Protein AF-A0A9C7ULB6-F1 (afdb_monomer)

Nearest PDB structures (foldseek):
  4jc0-assembly2_B  TM=9.224E-01  e=8.091E-13  Thermotoga maritima
  2qgq-assembly1_A  TM=9.346E-01  e=2.487E-12  Thermotoga maritima MSB8
  2qgq-assembly4_D  TM=9.298E-01  e=5.256E-12  Thermotoga maritima MSB8
  7mjz-assembly1_A  TM=8.892E-01  e=2.847E-10  Bacteroides uniformis
  7mjx-assembly2_B  TM=8.746E-01  e=1.060E-08  Bacteroides uniformis

Sequence (250 aa):
MKILKIFLGLLIVTSVPLAAQQASSLDELLQNVEQGKVQDASDNQKRENEFRQKRSQQEVLLNESTATKVKEEDRSAKLEAVFEENEKELNVLTETLNERLGALKELRRICPELTIRSTFIVGFPGETEDEFNLLLDFLTEAQLDRVGCFAYSPIQGAAANDLDNAVPEEVREERLARFMAVQEEVSAERLRRRIGQTCAVLVDAHSESGVLARSTGESPEIDGVVIIHDGVDIEPGQFVDVRIPGKRQP

Mean predicted aligned error: 13.37 Å

Solvent-accessible surface area (backbone atoms only — not comparable to full-atom values): 14689 Å² total; per-residue (Å²): 142,81,86,83,82,78,79,84,74,85,73,81,75,79,72,71,60,77,72,73,79,74,48,92,43,74,67,52,38,49,50,51,53,51,51,49,54,51,49,52,50,52,56,48,50,51,52,52,51,51,50,52,49,53,51,52,52,50,51,52,52,49,51,52,51,50,53,51,49,53,53,51,51,56,49,49,56,53,51,51,55,52,49,59,51,51,54,51,53,53,50,56,52,50,52,53,50,51,51,53,50,49,51,56,51,51,50,38,71,77,38,75,83,67,70,46,75,54,75,50,69,34,41,42,54,57,65,48,72,67,61,52,48,51,51,54,52,46,49,67,72,61,56,53,52,42,75,49,77,40,51,58,72,89,54,93,89,48,75,67,70,76,44,63,64,65,51,55,68,71,58,15,52,50,48,40,54,55,51,50,53,56,49,50,54,40,31,52,55,52,54,58,71,46,42,70,39,73,46,60,24,41,28,68,41,80,53,98,86,27,37,37,24,32,39,92,74,40,50,81,95,77,46,74,74,44,74,45,78,81,73,97,85,76,57,65,77,39,77,46,80,44,67,40,63,87,58,87,78,132

Radius of gyration: 44.56 Å; Cα contacts (8 Å, |Δi|>4): 211; chains: 1; bounding box: 110×34×115 Å

pLDDT: mean 85.26, std 16.06, range [33.47, 98.31]

Foldseek 3Di:
DDDDDPDPDPPPPPPPDPLVPPDPDPVSSVVSVVVVVVVVVVVVVVVVVVVVVVVVVVVVVVVVVVVVVVVVVVVVVVVVVVVVVVVVVVVVVVVVLVVVLVVLVVVCVVPVPDAAEDEEEFQQAPDDPVNLVVVLVSCLSSLHQYYHYYYDDDDPPDPSVVHHRRGDPVVSVVSNVVSVVSNVVSNVVSVLVLAQPKFKWAFADADPQATWTGGVNDDPPPGDTDGDHDDDDDDHGDIDIDHHHNDDDD

Structure (mmCIF, N/CA/C/O backbone):
data_AF-A0A9C7ULB6-F1
#
_entry.id   AF-A0A9C7ULB6-F1
#
loop_
_atom_site.group_PDB
_atom_site.id
_atom_site.type_symbol
_atom_site.label_atom_id
_atom_site.label_alt_id
_atom_site.label_comp_id
_atom_site.label_asym_id
_atom_site.label_entity_id
_atom_site.label_seq_id
_atom_site.pdbx_PDB_ins_code
_atom_site.Cartn_x
_atom_site.Cartn_y
_atom_site.Cartn_z
_atom_site.occupancy
_atom_site.B_iso_or_equiv
_atom_site.auth_seq_id
_atom_site.auth_comp_id
_atom_site.auth_asym_id
_atom_site.auth_atom_id
_atom_site.pdbx_PDB_model_num
ATOM 1 N N . MET A 1 1 ? -81.281 7.683 23.390 1.00 37.47 1 MET A N 1
ATOM 2 C CA . MET A 1 1 ? -81.455 6.227 23.633 1.00 37.47 1 MET A CA 1
ATOM 3 C C . MET A 1 1 ? -80.072 5.644 23.888 1.00 37.47 1 MET A C 1
ATOM 5 O O . MET A 1 1 ? -79.261 5.763 22.995 1.00 37.47 1 MET A O 1
ATOM 9 N N . LYS A 1 2 ? -79.670 5.081 25.027 1.00 39.81 2 LYS A N 1
ATOM 10 C CA . LYS A 1 2 ? -80.333 4.643 26.259 1.00 39.81 2 LYS A CA 1
ATOM 11 C C . LYS A 1 2 ? -79.388 4.975 27.426 1.00 39.81 2 LYS A C 1
ATOM 13 O O . LYS A 1 2 ? -78.188 4.755 27.331 1.00 39.81 2 LYS A O 1
ATOM 18 N N . ILE A 1 3 ? -79.962 5.518 28.492 1.00 35.50 3 ILE A N 1
ATOM 19 C CA . ILE A 1 3 ? -79.312 5.852 29.760 1.00 35.50 3 ILE A CA 1
ATOM 20 C C . ILE A 1 3 ? -79.086 4.541 30.521 1.00 35.50 3 ILE A C 1
ATOM 22 O O . ILE A 1 3 ? -80.052 3.846 30.842 1.00 35.50 3 ILE A O 1
ATOM 26 N N . LEU A 1 4 ? -77.826 4.190 30.779 1.00 34.03 4 LEU A N 1
ATOM 27 C CA . LEU A 1 4 ? -77.460 3.036 31.596 1.00 34.03 4 LEU A CA 1
ATOM 28 C C . LEU A 1 4 ? -77.608 3.433 33.072 1.00 34.03 4 LEU A C 1
ATOM 30 O O . LEU A 1 4 ? -76.751 4.098 33.647 1.00 34.03 4 LEU A O 1
ATOM 34 N N . LYS A 1 5 ? -78.755 3.083 33.661 1.00 39.81 5 LYS A N 1
ATOM 35 C CA . LYS A 1 5 ? -79.027 3.222 35.095 1.00 39.81 5 LYS A CA 1
ATOM 36 C C . LYS A 1 5 ? -78.130 2.250 35.865 1.00 39.81 5 LYS A C 1
ATOM 38 O O . LYS A 1 5 ? -78.439 1.064 35.934 1.00 39.81 5 LYS A O 1
ATOM 43 N N . ILE A 1 6 ? -77.044 2.747 36.449 1.00 42.25 6 ILE A N 1
ATOM 44 C CA . ILE A 1 6 ? -76.289 2.013 37.467 1.00 42.25 6 ILE A CA 1
ATOM 45 C C . ILE A 1 6 ? -77.031 2.222 38.787 1.00 42.25 6 ILE A C 1
ATOM 47 O O . ILE A 1 6 ? -77.108 3.331 39.312 1.00 42.25 6 ILE A O 1
ATOM 51 N N . PHE A 1 7 ? -77.673 1.155 39.256 1.00 39.38 7 PHE A N 1
ATOM 52 C CA . PHE A 1 7 ? -78.400 1.116 40.517 1.00 39.38 7 PHE A CA 1
ATOM 53 C C . PHE A 1 7 ? -77.424 1.310 41.684 1.00 39.38 7 PHE A C 1
ATOM 55 O O . PHE A 1 7 ? -76.537 0.492 41.918 1.00 39.38 7 PHE A O 1
ATOM 62 N N . LEU A 1 8 ? -77.628 2.398 42.422 1.00 39.53 8 LEU A N 1
ATOM 63 C CA . LEU A 1 8 ? -77.051 2.663 43.732 1.00 39.53 8 LEU A CA 1
ATOM 64 C C . LEU A 1 8 ? -77.688 1.697 44.745 1.00 39.53 8 LEU A C 1
ATOM 66 O O . LEU A 1 8 ? -78.739 1.980 45.315 1.00 39.53 8 LEU A O 1
ATOM 70 N N . GLY A 1 9 ? -77.081 0.527 44.926 1.00 35.81 9 GLY A N 1
ATOM 71 C CA . GLY A 1 9 ? -77.385 -0.376 46.031 1.00 35.81 9 GLY A CA 1
ATOM 72 C C . GLY A 1 9 ? -76.517 -0.017 47.228 1.00 35.81 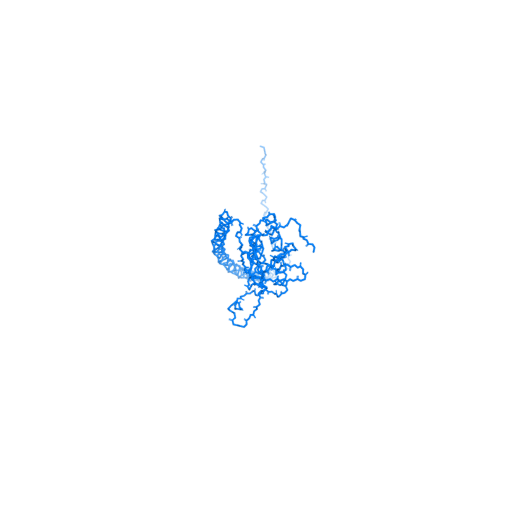9 GLY A C 1
ATOM 73 O O . GLY A 1 9 ? -75.414 -0.541 47.359 1.00 35.81 9 GLY A O 1
ATOM 74 N N . LEU A 1 10 ? -76.995 0.882 48.091 1.00 38.88 10 LEU A N 1
ATOM 75 C CA . LEU A 1 10 ? -76.404 1.111 49.410 1.00 38.88 10 LEU A CA 1
ATOM 76 C C . LEU A 1 10 ? -76.713 -0.113 50.288 1.00 38.88 10 LEU A C 1
ATOM 78 O O . LEU A 1 10 ? -77.665 -0.120 51.065 1.00 38.88 10 LEU A O 1
ATOM 82 N N . LEU A 1 11 ? -75.941 -1.185 50.107 1.00 33.47 11 LEU A N 1
ATOM 83 C CA . LEU A 1 11 ? -75.948 -2.333 51.001 1.00 33.47 11 LEU A CA 1
ATOM 84 C C . LEU A 1 11 ? -75.141 -1.922 52.237 1.00 33.47 11 LEU A C 1
ATOM 86 O O . LEU A 1 11 ? -73.912 -1.978 52.237 1.00 33.47 11 LEU A O 1
ATOM 90 N N . ILE A 1 12 ? -75.825 -1.454 53.283 1.00 37.81 12 ILE A N 1
ATOM 91 C CA . ILE A 1 12 ? -75.212 -1.327 54.606 1.00 37.81 12 ILE A CA 1
ATOM 92 C C . ILE A 1 12 ? -75.006 -2.758 55.106 1.00 37.81 12 ILE A C 1
ATOM 94 O O . ILE A 1 12 ? -75.865 -3.340 55.762 1.00 37.81 12 ILE A O 1
ATOM 98 N N . VAL A 1 13 ? -73.876 -3.356 54.734 1.00 37.88 13 VAL A N 1
ATOM 99 C CA . VAL A 1 13 ? -73.382 -4.570 55.374 1.00 37.88 13 VAL A CA 1
ATOM 100 C C . VAL A 1 13 ? -72.903 -4.130 56.747 1.00 37.88 13 VAL A C 1
ATOM 102 O O . VAL A 1 13 ? -71.760 -3.714 56.919 1.00 37.88 13 VAL A O 1
ATOM 105 N N . THR A 1 14 ? -73.786 -4.175 57.742 1.00 38.41 14 THR A N 1
ATOM 106 C CA . THR A 1 14 ? -73.352 -4.204 59.137 1.00 38.41 14 THR A CA 1
ATOM 107 C C . THR A 1 14 ? -72.708 -5.567 59.360 1.00 38.41 14 THR A C 1
ATOM 109 O O . THR A 1 14 ? -73.340 -6.493 59.868 1.00 38.41 14 THR A O 1
ATOM 112 N N . SER A 1 15 ? -71.468 -5.732 58.900 1.00 41.72 15 SER A N 1
ATOM 113 C CA . SER A 1 15 ? -70.643 -6.866 59.285 1.00 41.72 15 SER A CA 1
ATOM 114 C C . SER A 1 15 ? -70.361 -6.694 60.768 1.00 41.72 15 SER A C 1
ATOM 116 O O . SER A 1 15 ? -69.432 -5.988 61.160 1.00 41.72 15 SER A O 1
ATOM 118 N N . VAL A 1 16 ? -71.209 -7.294 61.602 1.00 49.16 16 VAL A N 1
ATOM 119 C CA . VAL A 1 16 ? -70.821 -7.588 62.974 1.00 49.16 16 VAL A CA 1
ATOM 120 C C . VAL A 1 16 ? -69.532 -8.405 62.847 1.00 49.16 16 VAL A C 1
ATOM 122 O O . VAL A 1 16 ? -69.541 -9.410 62.129 1.00 49.16 16 VAL A O 1
ATOM 125 N N . PRO A 1 17 ? -68.402 -7.951 63.414 1.00 47.16 17 PRO A N 1
ATOM 126 C CA . PRO A 1 17 ? -67.144 -8.664 63.273 1.00 47.16 17 PRO A CA 1
ATOM 127 C C . PRO A 1 17 ? -67.336 -10.101 63.766 1.00 47.16 17 PRO A C 1
ATOM 129 O O . PRO A 1 17 ? -67.914 -10.320 64.830 1.00 47.16 17 PRO A O 1
ATOM 132 N N . LEU A 1 18 ? -66.859 -11.070 62.980 1.00 50.12 18 LEU A N 1
ATOM 133 C CA . LEU A 1 18 ? -67.026 -12.517 63.191 1.00 50.12 18 LEU A CA 1
ATOM 134 C C . LEU A 1 18 ? -66.593 -12.981 64.603 1.00 50.12 18 LEU A C 1
ATOM 136 O O . LEU A 1 18 ? -67.059 -14.004 65.092 1.00 50.12 18 LEU A O 1
ATOM 140 N N . ALA A 1 19 ? -65.764 -12.186 65.290 1.00 46.81 19 ALA A N 1
ATOM 141 C CA . ALA A 1 19 ? -65.351 -12.381 66.680 1.00 46.81 19 ALA A CA 1
ATOM 142 C C . ALA A 1 19 ? -66.507 -12.324 67.704 1.00 46.81 19 ALA A C 1
ATOM 144 O O . ALA A 1 19 ? -66.414 -12.934 68.766 1.00 46.81 19 ALA A O 1
ATOM 145 N N . ALA A 1 20 ? -67.606 -11.624 67.406 1.00 45.50 20 ALA A N 1
ATOM 146 C CA . ALA A 1 20 ? -68.722 -11.460 68.343 1.00 45.50 20 ALA A CA 1
ATOM 147 C C . ALA A 1 20 ? -69.669 -12.675 68.400 1.00 45.50 20 ALA A C 1
ATOM 149 O O . ALA A 1 20 ? -70.538 -12.727 69.266 1.00 45.50 20 ALA A O 1
ATOM 150 N N . GLN A 1 21 ? -69.525 -13.648 67.493 1.00 51.66 21 GLN A N 1
ATOM 151 C CA . GLN A 1 21 ? -70.453 -14.778 67.363 1.00 51.66 21 GLN A CA 1
ATOM 152 C C . GLN A 1 21 ? -70.030 -16.039 68.145 1.00 51.66 21 GLN A C 1
ATOM 154 O O . GLN A 1 21 ? -70.777 -17.013 68.152 1.00 51.66 21 GLN A O 1
ATOM 159 N N . GLN A 1 22 ? -68.865 -16.030 68.812 1.00 55.62 22 GLN A N 1
ATOM 160 C CA . GLN A 1 22 ? -68.282 -17.206 69.489 1.00 55.62 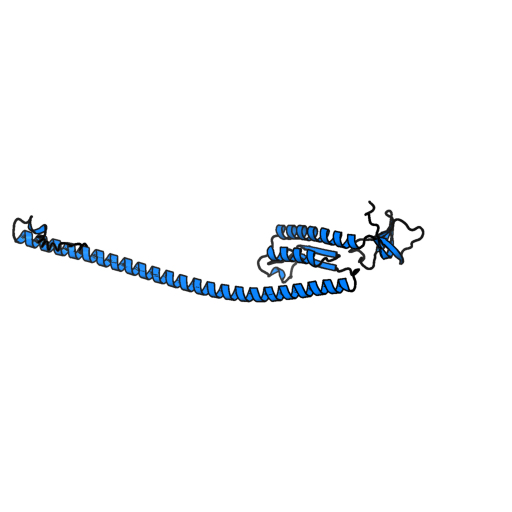22 GLN A CA 1
ATOM 161 C C . GLN A 1 22 ? -67.959 -17.029 70.986 1.00 55.62 22 GLN A C 1
ATOM 163 O O . GLN A 1 22 ? -67.525 -17.992 71.609 1.00 55.62 22 GLN A O 1
ATOM 168 N N . ALA A 1 23 ? -68.172 -15.854 71.587 1.00 53.16 23 ALA A N 1
ATOM 169 C CA . ALA A 1 23 ? -67.858 -15.629 73.003 1.00 53.16 23 ALA A CA 1
ATOM 170 C C . ALA A 1 23 ? -69.057 -15.946 73.916 1.00 53.16 23 ALA A C 1
ATOM 172 O O . ALA A 1 23 ? -70.160 -15.441 73.707 1.00 53.16 23 ALA A O 1
ATOM 173 N N . SER A 1 24 ? -68.836 -16.769 74.942 1.00 63.72 24 SER A N 1
ATOM 174 C CA . SER A 1 24 ? -69.846 -17.235 75.902 1.00 63.72 24 SER A CA 1
ATOM 175 C C . SER A 1 24 ? -70.009 -16.322 77.129 1.00 63.72 24 SER A C 1
ATOM 177 O O . SER A 1 24 ? -70.932 -16.510 77.924 1.00 63.72 24 SER A O 1
ATOM 179 N N . SER A 1 25 ? -69.164 -15.290 77.264 1.00 76.38 25 SER A N 1
ATOM 180 C CA . SER A 1 25 ? -69.268 -14.240 78.288 1.00 76.38 25 SER A CA 1
ATOM 181 C C . SER A 1 25 ? -68.734 -12.881 77.800 1.00 76.38 25 SER A C 1
ATOM 183 O O . SER A 1 25 ? -67.974 -12.812 76.834 1.00 76.38 25 SER A O 1
ATOM 185 N N . LEU A 1 26 ? -69.132 -11.787 78.470 1.00 71.75 26 LEU A N 1
ATOM 186 C CA . LEU A 1 26 ? -68.673 -10.420 78.161 1.00 71.75 26 LEU A CA 1
ATOM 187 C C . LEU A 1 26 ? -67.149 -10.276 78.313 1.00 71.75 26 LEU A C 1
ATOM 189 O O . LEU A 1 26 ? -66.523 -9.600 77.499 1.00 71.75 26 LEU A O 1
ATOM 193 N N . ASP A 1 27 ? -66.566 -10.951 79.306 1.00 74.00 27 ASP A N 1
ATOM 194 C CA . ASP A 1 27 ? -65.121 -10.957 79.556 1.00 74.00 27 ASP A CA 1
ATOM 195 C C . ASP A 1 27 ? -64.356 -11.695 78.448 1.00 74.00 27 ASP A C 1
ATOM 197 O O . ASP A 1 27 ? -63.326 -11.219 77.979 1.00 74.00 27 ASP A O 1
ATOM 201 N N . GLU A 1 28 ? -64.897 -12.810 77.953 1.00 70.81 28 GLU A N 1
ATOM 202 C CA . GLU A 1 28 ? -64.314 -13.572 76.840 1.00 70.81 28 GLU A CA 1
ATOM 203 C C . GLU A 1 28 ? -64.380 -12.788 75.515 1.00 70.81 28 GLU A C 1
ATOM 205 O O . GLU A 1 28 ? -63.459 -12.827 74.698 1.00 70.81 28 GLU A O 1
ATOM 210 N N . LEU A 1 29 ? -65.441 -11.999 75.320 1.00 72.12 29 LEU A N 1
ATOM 211 C CA . LEU A 1 29 ? -65.596 -11.113 74.164 1.00 72.12 29 LEU A CA 1
ATOM 212 C C . LEU A 1 29 ? -64.619 -9.925 74.235 1.00 72.12 29 LEU A C 1
ATOM 214 O O . LEU A 1 29 ? -64.004 -9.576 73.228 1.00 72.12 29 LEU A O 1
ATOM 218 N N . LEU A 1 30 ? -64.420 -9.349 75.426 1.00 75.25 30 LEU A N 1
ATOM 219 C CA . LEU A 1 30 ? -63.398 -8.330 75.694 1.00 75.25 30 LEU A CA 1
ATOM 220 C C . LEU A 1 30 ? -61.988 -8.862 75.418 1.00 75.25 30 LEU A C 1
ATOM 222 O O . LEU A 1 30 ? -61.225 -8.215 74.703 1.00 75.25 30 LEU A O 1
ATOM 226 N N . GLN A 1 31 ? -61.677 -10.067 75.893 1.00 75.88 31 GLN A N 1
ATOM 227 C CA . GLN A 1 31 ? -60.374 -10.702 75.712 1.00 75.88 31 GLN A CA 1
ATOM 228 C C . GLN A 1 31 ? -60.078 -11.036 74.241 1.00 75.88 31 GLN A C 1
ATOM 230 O O . GLN A 1 31 ? -58.973 -10.779 73.765 1.00 75.88 31 GLN A O 1
ATOM 235 N N . ASN A 1 32 ? -61.065 -11.532 73.486 1.00 74.62 32 ASN A N 1
ATOM 236 C CA . ASN A 1 32 ? -60.921 -11.800 72.050 1.00 74.62 32 ASN A CA 1
ATOM 237 C C . ASN A 1 32 ? -60.750 -10.514 71.228 1.00 74.62 32 ASN A C 1
ATOM 239 O O . ASN A 1 32 ? -59.983 -10.486 70.265 1.00 74.62 32 ASN A O 1
ATOM 243 N N . VAL A 1 33 ? -61.435 -9.429 71.606 1.00 74.81 33 VAL A N 1
ATOM 244 C CA . VAL A 1 33 ? -61.267 -8.114 70.969 1.00 74.81 33 VAL A CA 1
ATOM 245 C C . VAL A 1 33 ? -59.904 -7.510 71.305 1.00 74.81 33 VAL A C 1
ATOM 247 O O . VAL A 1 33 ? -59.280 -6.914 70.430 1.00 74.81 33 VAL A O 1
ATOM 250 N N . GLU A 1 34 ? -59.416 -7.661 72.535 1.00 71.81 34 GLU A N 1
ATOM 251 C CA . GLU A 1 34 ? -58.068 -7.232 72.914 1.00 71.81 34 GLU A CA 1
ATOM 252 C C . GLU A 1 34 ? -56.989 -8.034 72.181 1.00 71.81 34 GLU A C 1
ATOM 254 O O . GLU A 1 34 ? -56.100 -7.434 71.579 1.00 71.81 34 GLU A O 1
ATOM 259 N N . GLN A 1 35 ? -57.093 -9.365 72.134 1.00 70.94 35 GLN A N 1
ATOM 260 C CA . GLN A 1 35 ? -56.155 -10.216 71.393 1.00 70.94 35 GLN A CA 1
ATOM 261 C C . GLN A 1 35 ? -56.192 -9.948 69.885 1.00 70.94 35 GLN A C 1
ATOM 263 O O . GLN A 1 35 ? -55.135 -9.843 69.268 1.00 70.94 35 GLN A O 1
ATOM 268 N N . GLY A 1 36 ? -57.378 -9.764 69.297 1.00 69.88 36 GLY A N 1
ATOM 269 C CA . GLY A 1 36 ? -57.534 -9.393 67.889 1.00 69.88 36 GLY A CA 1
ATOM 270 C C . GLY A 1 36 ? -56.917 -8.030 67.572 1.00 69.88 36 GLY A C 1
ATOM 271 O O . GLY A 1 36 ? -56.170 -7.909 66.609 1.00 69.88 36 GLY A O 1
ATOM 272 N N . LYS A 1 37 ? -57.125 -7.021 68.431 1.00 69.00 37 LYS A N 1
ATOM 273 C CA . LYS A 1 37 ? -56.481 -5.702 68.294 1.00 69.00 37 LYS A CA 1
ATOM 274 C C . LYS A 1 37 ? -54.958 -5.776 68.413 1.00 69.00 37 LYS A C 1
ATOM 276 O O . LYS A 1 37 ? -54.264 -5.053 67.703 1.00 69.00 37 LYS A O 1
ATOM 281 N N . VAL A 1 38 ? -54.434 -6.627 69.298 1.00 70.69 38 VAL A N 1
ATOM 282 C CA . VAL A 1 38 ? -52.987 -6.844 69.466 1.00 70.69 38 VAL A CA 1
ATOM 283 C C . VAL A 1 38 ? -52.393 -7.573 68.256 1.00 70.69 38 VAL A C 1
ATOM 285 O O . VAL A 1 38 ? -51.330 -7.183 67.771 1.00 70.69 38 VAL A O 1
ATOM 288 N N . GLN A 1 39 ? -53.089 -8.584 67.732 1.00 73.62 39 GLN A N 1
ATOM 289 C CA . GLN A 1 39 ? -52.677 -9.330 66.544 1.00 73.62 39 GLN A CA 1
ATOM 290 C C . GLN A 1 39 ? -52.707 -8.445 65.289 1.00 73.62 39 GLN A C 1
ATOM 292 O O . GLN A 1 39 ? -51.703 -8.358 64.585 1.00 73.62 39 GLN A O 1
ATOM 297 N N . ASP A 1 40 ? -53.793 -7.696 65.075 1.00 77.00 40 ASP A N 1
ATOM 298 C CA . ASP A 1 40 ? -53.919 -6.727 63.982 1.00 77.00 40 ASP A CA 1
ATOM 299 C C . ASP A 1 40 ? -52.832 -5.649 64.059 1.00 77.00 40 ASP A C 1
ATOM 301 O O . ASP A 1 40 ? -52.250 -5.281 63.037 1.00 77.00 40 ASP A O 1
ATOM 305 N N . ALA A 1 41 ? -52.508 -5.160 65.261 1.00 78.69 41 ALA A N 1
ATOM 306 C CA . ALA A 1 41 ? -51.420 -4.207 65.459 1.00 78.69 41 ALA A CA 1
ATOM 307 C C . ALA A 1 41 ? -50.051 -4.812 65.101 1.00 78.69 41 ALA A C 1
ATOM 309 O O . ALA A 1 41 ? -49.256 -4.159 64.422 1.00 78.69 41 ALA A O 1
ATOM 310 N N . SER A 1 42 ? -49.788 -6.062 65.499 1.00 80.12 42 SER A N 1
ATOM 311 C CA . SER A 1 42 ? -48.545 -6.779 65.181 1.00 80.12 42 SER A CA 1
ATOM 312 C C . SER A 1 42 ? -48.394 -7.053 63.679 1.00 80.12 42 SER A C 1
ATOM 314 O O . SER A 1 42 ? -47.338 -6.793 63.094 1.00 80.12 42 SER A O 1
ATOM 316 N N . ASP A 1 43 ? -49.462 -7.509 63.025 1.00 84.62 43 ASP A N 1
ATOM 317 C CA . ASP A 1 43 ? -49.476 -7.801 61.591 1.00 84.62 43 ASP A CA 1
ATOM 318 C C . ASP A 1 43 ? -49.429 -6.519 60.746 1.00 84.62 43 ASP A C 1
ATOM 320 O O . ASP A 1 43 ? -48.827 -6.489 59.667 1.00 84.62 43 ASP A O 1
ATOM 324 N N . ASN A 1 44 ? -50.005 -5.417 61.236 1.00 84.75 44 ASN A N 1
ATOM 325 C CA . ASN A 1 44 ? -49.845 -4.105 60.615 1.00 84.75 44 ASN A CA 1
ATOM 326 C C . ASN A 1 44 ? -48.402 -3.588 60.749 1.00 84.75 44 ASN A C 1
ATOM 328 O O . ASN A 1 44 ? -47.830 -3.109 59.772 1.00 84.75 44 ASN A O 1
ATOM 332 N N . GLN A 1 45 ? -47.768 -3.776 61.910 1.00 86.56 45 GLN A N 1
ATOM 333 C CA . GLN A 1 45 ? -46.368 -3.405 62.132 1.00 86.56 45 GLN A CA 1
ATOM 334 C C . GLN A 1 45 ? -45.403 -4.201 61.235 1.00 86.56 45 GLN A C 1
ATOM 336 O O . GLN A 1 45 ? -44.464 -3.628 60.679 1.00 86.56 45 GLN A O 1
ATOM 341 N N . LYS A 1 46 ? -45.640 -5.507 61.031 1.00 89.06 46 LYS A N 1
ATOM 342 C CA . LYS A 1 46 ? -44.869 -6.318 60.069 1.00 89.06 46 LYS A CA 1
ATOM 343 C C . LYS A 1 46 ? -44.996 -5.793 58.640 1.00 89.06 46 LYS A C 1
ATOM 345 O O . LYS A 1 46 ? -43.975 -5.592 57.984 1.00 89.06 46 LYS A O 1
ATOM 350 N N . ARG A 1 47 ? -46.221 -5.521 58.175 1.00 89.88 47 ARG A N 1
ATOM 351 C CA . ARG A 1 47 ? -46.464 -4.969 56.830 1.00 89.88 47 ARG A CA 1
ATOM 352 C C . ARG A 1 47 ? -45.810 -3.603 56.638 1.00 89.88 47 ARG A C 1
ATOM 354 O O . ARG A 1 47 ? -45.221 -3.363 55.587 1.00 89.88 47 ARG A O 1
ATOM 361 N N . GLU A 1 48 ? -45.866 -2.725 57.641 1.00 86.50 48 GLU A N 1
ATOM 362 C CA . GLU A 1 48 ? -45.172 -1.433 57.593 1.00 86.50 48 GLU A CA 1
ATOM 363 C C . GLU A 1 48 ? -43.652 -1.597 57.495 1.00 86.50 48 GLU A C 1
ATOM 365 O O . GLU A 1 48 ? -43.014 -0.902 56.702 1.00 86.50 48 GLU A O 1
ATOM 370 N N . ASN A 1 49 ? -43.063 -2.526 58.252 1.00 89.81 49 ASN A N 1
ATOM 371 C CA . ASN A 1 49 ? -41.628 -2.801 58.192 1.00 89.81 49 ASN A CA 1
ATOM 372 C C . ASN A 1 49 ? -41.210 -3.362 56.825 1.00 89.81 49 ASN A C 1
ATOM 374 O O . ASN A 1 49 ? -40.249 -2.865 56.239 1.00 89.81 49 ASN A O 1
ATOM 378 N N . GLU A 1 50 ? -41.954 -4.328 56.279 1.00 92.88 50 GLU A N 1
ATOM 379 C CA . GLU A 1 50 ? -41.713 -4.869 54.933 1.00 92.88 50 GLU A CA 1
ATOM 380 C C . GLU A 1 50 ? -41.841 -3.793 53.850 1.00 92.88 50 GLU A C 1
ATOM 382 O O . GLU A 1 50 ? -41.023 -3.728 52.931 1.00 92.88 50 GLU A O 1
ATOM 387 N N . PHE A 1 51 ? -42.848 -2.923 53.958 1.00 92.81 51 PHE A N 1
ATOM 388 C CA . PHE A 1 51 ? -43.043 -1.818 53.025 1.00 92.81 51 PHE A CA 1
ATOM 389 C C . PHE A 1 51 ? -41.877 -0.825 53.076 1.00 92.81 51 PHE A C 1
ATOM 391 O O . PHE A 1 51 ? -41.357 -0.430 52.032 1.00 92.81 51 PHE A O 1
ATOM 398 N N . ARG A 1 52 ? -41.413 -0.462 54.281 1.00 88.94 52 ARG A N 1
ATOM 399 C CA . ARG A 1 52 ? -40.226 0.391 54.461 1.00 88.94 52 ARG A CA 1
ATOM 400 C C . ARG A 1 52 ? -38.975 -0.251 53.860 1.00 88.94 52 ARG A C 1
ATOM 402 O O . ARG A 1 52 ? -38.214 0.441 53.188 1.00 88.94 52 ARG A O 1
ATOM 409 N N . GLN A 1 53 ? -38.790 -1.557 54.046 1.00 92.06 53 GLN A N 1
ATOM 410 C CA . GLN A 1 53 ? -37.651 -2.295 53.497 1.00 92.06 53 GLN A CA 1
ATOM 411 C C . GLN A 1 53 ? -37.672 -2.323 51.965 1.00 92.06 53 GLN A C 1
ATOM 413 O O . GLN A 1 53 ? -36.677 -1.972 51.338 1.00 92.06 53 GLN A O 1
ATOM 418 N N . LYS A 1 54 ? -38.817 -2.660 51.357 1.00 93.81 54 LYS A N 1
ATOM 419 C CA . LYS A 1 54 ? -38.988 -2.663 49.894 1.00 93.81 54 LYS A CA 1
ATOM 420 C C . LYS A 1 54 ? -38.788 -1.278 49.288 1.00 93.81 54 LYS A C 1
ATOM 422 O O . LYS A 1 54 ? -38.144 -1.158 48.251 1.00 93.81 54 LYS A O 1
ATOM 427 N N . ARG A 1 55 ? -39.294 -0.227 49.943 1.00 93.69 55 ARG A N 1
ATOM 428 C CA . ARG A 1 55 ? -39.093 1.159 49.503 1.00 93.69 55 ARG A CA 1
ATOM 429 C C . ARG A 1 55 ? -37.618 1.556 49.557 1.00 93.69 55 ARG A C 1
ATOM 431 O O . ARG A 1 55 ? -37.119 2.115 48.590 1.00 93.69 55 ARG A O 1
ATOM 438 N N . SER A 1 56 ? -36.920 1.219 50.643 1.00 91.50 56 SER A N 1
ATOM 439 C CA . SER A 1 56 ? -35.477 1.454 50.765 1.00 91.50 56 SER A CA 1
ATOM 440 C C . SER A 1 56 ? -34.684 0.688 49.700 1.00 91.50 56 SER A C 1
ATOM 442 O O . SER A 1 56 ? -33.799 1.263 49.077 1.00 91.50 56 SER A O 1
ATOM 444 N N . GLN A 1 57 ? -35.040 -0.571 49.421 1.00 93.62 57 GLN A N 1
ATOM 445 C CA . GLN A 1 57 ? -34.433 -1.354 48.338 1.00 93.62 57 GLN A CA 1
ATOM 446 C C . GLN A 1 57 ? -34.680 -0.727 46.959 1.00 93.62 57 GLN A C 1
ATOM 448 O O . GLN A 1 57 ? -33.751 -0.623 46.164 1.00 93.62 57 GLN A O 1
ATOM 453 N N . GLN A 1 58 ? -35.907 -0.276 46.674 1.00 91.62 58 GLN A N 1
ATOM 454 C CA . GLN A 1 58 ? -36.217 0.423 45.423 1.00 91.62 58 GLN A CA 1
ATOM 455 C C . GLN A 1 58 ? -35.439 1.731 45.278 1.00 91.62 58 GLN A C 1
ATOM 457 O O . GLN A 1 58 ? -35.005 2.053 44.179 1.00 91.62 58 GLN A O 1
ATOM 462 N N . GLU A 1 59 ? -35.252 2.475 46.365 1.00 93.31 59 GLU A N 1
ATOM 463 C CA . GLU A 1 59 ? -34.490 3.724 46.362 1.00 93.31 59 GLU A CA 1
ATOM 464 C C . GLU A 1 59 ? -33.001 3.480 46.078 1.00 93.31 59 GLU A C 1
ATOM 466 O O . GLU A 1 59 ? -32.403 4.199 45.280 1.00 93.31 59 GLU A O 1
ATOM 471 N N . VAL A 1 60 ? -32.421 2.414 46.641 1.00 95.00 60 VAL A N 1
ATOM 472 C CA . VAL A 1 60 ? -31.049 1.983 46.321 1.00 95.00 60 VAL A CA 1
ATOM 473 C C . VAL A 1 60 ? -30.924 1.608 44.844 1.00 95.00 60 VAL A C 1
ATOM 475 O O . VAL A 1 60 ? -30.064 2.152 44.156 1.00 95.00 60 VAL A O 1
ATOM 478 N N . LEU A 1 61 ? -31.820 0.760 44.330 1.00 94.25 61 LEU A N 1
ATOM 479 C CA . LEU A 1 61 ? -31.816 0.349 42.921 1.00 94.25 61 LEU A CA 1
ATOM 480 C C . LEU A 1 61 ? -32.000 1.535 41.967 1.00 94.25 61 LEU A C 1
ATOM 482 O O . LEU A 1 61 ? -31.357 1.600 40.920 1.00 94.25 61 LEU A O 1
ATOM 486 N N . LEU A 1 62 ? -32.865 2.489 42.320 1.00 93.38 62 LEU A N 1
ATOM 487 C CA . LEU A 1 62 ? -33.076 3.694 41.525 1.00 93.38 62 LEU A CA 1
ATOM 488 C C . LEU A 1 62 ? -31.808 4.551 41.488 1.00 93.38 62 LEU A C 1
ATOM 490 O O . LEU A 1 62 ? -31.418 5.012 40.417 1.00 93.38 62 LEU A O 1
ATOM 494 N N . ASN A 1 63 ? -31.138 4.728 42.626 1.00 94.75 63 ASN A N 1
ATOM 495 C CA . ASN A 1 63 ? -29.889 5.481 42.698 1.00 94.75 63 ASN A CA 1
ATOM 496 C C . ASN A 1 63 ? -28.767 4.794 41.904 1.00 94.75 63 ASN A C 1
ATOM 498 O O . ASN A 1 63 ? -28.067 5.460 41.143 1.00 94.75 63 ASN A O 1
ATOM 502 N N . GLU A 1 64 ? -28.637 3.469 42.003 1.00 95.56 64 GLU A N 1
ATOM 503 C CA . GLU A 1 64 ? -27.680 2.676 41.216 1.00 95.56 64 GLU A CA 1
ATOM 504 C C . GLU A 1 64 ? -27.960 2.757 39.708 1.00 95.56 64 GLU A C 1
ATOM 506 O O . GLU A 1 64 ? -27.042 2.971 38.909 1.00 95.56 64 GLU A O 1
ATOM 511 N N . SER A 1 65 ? -29.231 2.651 39.309 1.00 92.19 65 SER A N 1
ATOM 512 C CA . SER A 1 65 ? -29.648 2.786 37.911 1.00 92.19 65 SER A CA 1
ATOM 513 C C . SER A 1 65 ? -29.397 4.194 37.383 1.00 92.19 65 SER A C 1
ATOM 515 O O . SER A 1 65 ? -28.961 4.344 36.244 1.00 92.19 65 SER A O 1
ATOM 517 N N . THR A 1 66 ? -29.656 5.226 38.188 1.00 94.75 66 THR A N 1
ATOM 518 C CA . THR A 1 66 ? -29.433 6.624 37.797 1.00 94.75 66 THR A CA 1
ATOM 519 C C . THR A 1 66 ? -27.940 6.902 37.655 1.00 94.75 66 THR A C 1
ATOM 521 O O . THR A 1 66 ? -27.520 7.492 36.666 1.00 94.75 66 THR A O 1
ATOM 524 N N . ALA A 1 67 ? -27.119 6.403 38.583 1.00 93.81 67 ALA A N 1
ATOM 525 C CA . ALA A 1 67 ? -25.667 6.523 38.506 1.00 93.81 67 ALA A CA 1
ATOM 526 C C . ALA A 1 67 ? -25.088 5.790 37.287 1.00 93.81 67 ALA A C 1
ATOM 528 O O . ALA A 1 67 ? -24.197 6.312 36.622 1.00 93.81 67 ALA A O 1
ATOM 529 N N . THR A 1 68 ? -25.600 4.598 36.970 1.00 93.94 68 THR A N 1
ATOM 530 C CA . THR A 1 68 ? -25.216 3.864 35.754 1.00 93.94 68 THR A CA 1
ATOM 531 C C . THR A 1 68 ? -25.617 4.634 34.502 1.00 93.94 68 THR A C 1
ATOM 533 O O . THR A 1 68 ? -24.797 4.803 33.608 1.00 93.94 68 THR A O 1
ATOM 536 N N . LYS A 1 69 ? -26.844 5.165 34.459 1.00 94.19 69 LYS A N 1
ATOM 537 C CA . LYS A 1 69 ? -27.330 5.953 33.324 1.00 94.19 69 LYS A CA 1
ATOM 538 C C . LYS A 1 69 ? -26.449 7.177 33.060 1.00 94.19 69 LYS A C 1
ATOM 540 O O . LYS A 1 69 ? -26.040 7.371 31.926 1.00 94.19 69 LYS A O 1
ATOM 545 N N . VAL A 1 70 ? -26.101 7.939 34.099 1.00 95.75 70 VAL A N 1
ATOM 546 C CA . VAL A 1 70 ? -25.206 9.104 33.971 1.00 95.75 70 VAL A CA 1
ATOM 547 C C . VAL A 1 70 ? -23.830 8.690 33.440 1.00 95.75 70 VAL A C 1
ATOM 549 O O . VAL A 1 70 ? -23.302 9.332 32.541 1.00 95.75 70 VAL A O 1
ATOM 552 N N . LYS A 1 71 ? -23.263 7.578 33.930 1.00 94.12 71 LYS A N 1
ATOM 553 C CA . LYS A 1 71 ? -21.979 7.061 33.423 1.00 94.12 71 LYS A CA 1
ATOM 554 C C . LYS A 1 71 ? -22.038 6.672 31.945 1.00 94.12 71 LYS A C 1
ATOM 556 O O . LYS A 1 71 ? -21.079 6.924 31.221 1.00 94.12 71 LYS A O 1
ATOM 561 N N . GLU A 1 72 ? -23.125 6.040 31.508 1.00 92.69 72 GLU A N 1
ATOM 562 C CA . GLU A 1 72 ? -23.306 5.671 30.101 1.00 92.69 72 GLU A CA 1
ATOM 563 C C . GLU A 1 72 ? -23.553 6.901 29.216 1.00 92.69 72 GLU A C 1
ATOM 565 O O . GLU A 1 72 ? -23.021 6.961 28.112 1.00 92.69 72 GLU A O 1
ATOM 570 N N . GLU A 1 73 ? -24.272 7.914 29.706 1.00 94.31 73 GLU A N 1
ATOM 571 C CA . GLU A 1 73 ? -24.426 9.203 29.017 1.00 94.31 73 GLU A CA 1
ATOM 572 C C . GLU A 1 73 ? -23.067 9.907 28.847 1.00 94.31 73 GLU A C 1
ATOM 574 O O . GLU A 1 73 ? -22.717 10.303 27.734 1.00 94.31 73 GLU A O 1
ATOM 579 N N . ASP A 1 74 ? -22.246 9.964 29.902 1.00 94.25 74 ASP A N 1
ATOM 580 C CA . ASP A 1 74 ? -20.886 10.518 29.842 1.00 94.25 74 ASP A CA 1
ATOM 581 C C . ASP A 1 74 ? -19.984 9.736 28.874 1.00 94.25 74 ASP A C 1
ATOM 583 O O . ASP A 1 74 ? -19.162 10.315 28.158 1.00 94.25 74 ASP A O 1
ATOM 587 N N . ARG A 1 75 ? -20.105 8.403 28.853 1.00 94.25 75 ARG A N 1
ATOM 588 C CA . ARG A 1 75 ? -19.370 7.541 27.919 1.00 94.25 75 ARG A CA 1
ATOM 589 C C . ARG A 1 75 ? -19.806 7.795 26.478 1.00 94.25 75 ARG A C 1
ATOM 591 O O . ARG A 1 75 ? -18.942 7.887 25.609 1.00 94.25 75 ARG A O 1
ATOM 598 N N . SER A 1 76 ? -21.110 7.916 26.240 1.00 93.31 76 SER A N 1
ATOM 599 C CA . SER A 1 76 ? -21.676 8.199 24.921 1.00 93.31 76 SER A CA 1
ATOM 600 C C . SER A 1 76 ? -21.171 9.535 24.387 1.00 93.31 76 SER A C 1
ATOM 602 O O . SER A 1 76 ? -20.673 9.585 23.269 1.00 93.31 76 SER A O 1
ATOM 604 N N . ALA A 1 77 ? -21.203 10.588 25.208 1.00 94.62 77 ALA A N 1
ATOM 605 C CA . ALA A 1 77 ? -20.724 11.912 24.816 1.00 94.62 77 ALA A CA 1
ATOM 606 C C . ALA A 1 77 ? -19.226 11.915 24.461 1.00 94.62 77 ALA A C 1
ATOM 608 O O . ALA A 1 77 ? -18.809 12.554 23.498 1.00 94.62 77 ALA A O 1
ATOM 609 N N . LYS A 1 78 ? -18.400 11.168 25.209 1.00 94.38 78 LYS A N 1
ATOM 610 C CA . LYS A 1 78 ? -16.972 11.010 24.882 1.00 94.38 78 LYS A CA 1
ATOM 611 C C . LYS A 1 78 ? -16.761 10.278 23.563 1.00 94.38 78 LYS A C 1
ATOM 613 O O . LYS A 1 78 ? -15.891 10.666 22.794 1.00 94.38 78 LYS A O 1
ATOM 618 N N . LEU A 1 79 ? -17.527 9.217 23.320 1.00 93.38 79 LEU A N 1
ATOM 619 C CA . LEU A 1 79 ? -17.407 8.435 22.094 1.00 93.38 79 LEU A CA 1
ATOM 620 C C . LEU A 1 79 ? -17.836 9.247 20.866 1.00 93.38 79 LEU A C 1
ATOM 622 O O . LEU A 1 79 ? -17.185 9.160 19.832 1.00 93.38 79 LEU A O 1
ATOM 626 N N . GLU A 1 80 ? -18.880 10.062 20.999 1.00 93.75 80 GLU A N 1
ATOM 627 C CA . GLU A 1 80 ? -19.346 10.971 19.949 1.00 93.75 80 GLU A CA 1
ATOM 628 C C . GLU A 1 80 ? -18.284 12.023 19.600 1.00 93.75 80 GLU A C 1
ATOM 630 O O . GLU A 1 80 ? -17.979 12.218 18.427 1.00 93.75 80 GLU A O 1
ATOM 635 N N . ALA A 1 81 ? -17.619 12.608 20.602 1.00 93.00 81 ALA A N 1
ATOM 636 C CA . ALA A 1 81 ? -16.518 13.543 20.365 1.00 93.00 81 ALA A CA 1
ATOM 637 C C . ALA A 1 81 ? -15.331 12.897 19.621 1.00 93.00 81 ALA A C 1
ATOM 639 O O . ALA A 1 81 ? -14.796 13.492 18.688 1.00 93.00 81 ALA A O 1
ATOM 640 N N . VAL A 1 82 ? -14.941 11.672 20.001 1.00 93.88 82 VAL A N 1
ATOM 641 C CA . VAL A 1 82 ? -13.885 10.916 19.298 1.00 93.88 82 VAL A CA 1
ATOM 642 C C . VAL A 1 82 ? -14.304 10.596 17.862 1.00 93.88 82 VAL A C 1
ATOM 644 O O . VAL A 1 82 ? -13.491 10.687 16.948 1.00 93.88 82 VAL A O 1
ATOM 647 N N . PHE A 1 83 ? -15.573 10.244 17.643 1.00 92.19 83 PHE A N 1
ATOM 648 C CA . PHE A 1 83 ? -16.092 9.965 16.306 1.00 92.19 83 PHE A CA 1
ATOM 649 C C . PHE A 1 83 ? -16.010 11.196 15.393 1.00 92.19 83 PHE A C 1
ATOM 651 O O . PHE A 1 83 ? -15.511 11.087 14.275 1.00 92.19 83 PHE A O 1
ATOM 658 N N . GLU A 1 84 ? -16.428 12.370 15.875 1.00 91.62 84 GLU A N 1
ATOM 659 C CA . GLU A 1 84 ? -16.333 13.622 15.113 1.00 91.62 84 GLU A CA 1
ATOM 660 C C . GLU A 1 84 ? -14.885 14.018 14.782 1.00 91.62 84 GLU A C 1
ATOM 662 O O . GLU A 1 84 ? -14.625 14.628 13.741 1.00 91.62 84 GLU A O 1
ATOM 667 N N . GLU A 1 85 ? -13.936 13.731 15.676 1.00 92.19 85 GLU A N 1
ATOM 668 C CA . GLU A 1 85 ? -12.512 13.991 15.443 1.00 92.19 85 GLU A CA 1
ATOM 669 C C . GLU A 1 85 ? -11.947 13.047 14.376 1.00 92.19 85 GLU A C 1
ATOM 671 O O . GLU A 1 85 ? -11.390 13.513 13.380 1.00 92.19 85 GLU A O 1
ATOM 676 N N . ASN A 1 86 ? -12.208 11.745 14.509 1.00 87.38 86 ASN A N 1
ATOM 677 C CA . ASN A 1 86 ? -11.800 10.741 13.529 1.00 87.38 86 ASN A CA 1
ATOM 678 C C . ASN A 1 86 ? -12.388 11.020 12.136 1.00 87.38 86 ASN A C 1
ATOM 680 O O . ASN A 1 86 ? -11.702 10.852 11.130 1.00 87.38 86 ASN A O 1
ATOM 684 N N . GLU A 1 87 ? -13.641 11.479 12.047 1.00 92.00 87 GLU A N 1
ATOM 685 C CA . GLU A 1 87 ? -14.269 11.831 10.767 1.00 92.00 87 GLU A CA 1
ATOM 686 C C . GLU A 1 87 ? -13.526 12.979 10.064 1.00 92.00 87 GLU A C 1
ATOM 688 O O . GLU A 1 87 ? -13.320 12.950 8.847 1.00 92.00 87 GLU A O 1
ATOM 693 N N . LYS A 1 88 ? -13.067 13.985 10.816 1.00 92.06 88 LYS A N 1
ATOM 694 C CA . LYS A 1 88 ? -12.270 15.088 10.256 1.00 92.06 88 LYS A CA 1
ATOM 695 C C . LYS A 1 88 ? -10.922 14.595 9.750 1.00 92.06 88 LYS A C 1
ATOM 697 O O . LYS A 1 88 ? -10.531 14.963 8.642 1.00 92.06 88 LYS A O 1
ATOM 702 N N . GLU A 1 89 ? -10.230 13.768 10.528 1.00 90.75 89 GLU A N 1
ATOM 703 C CA . GLU A 1 89 ? -8.939 13.203 10.126 1.00 90.75 89 GLU A CA 1
ATOM 704 C C . GLU A 1 89 ? -9.064 12.341 8.866 1.00 90.75 89 GLU A C 1
ATOM 706 O O . GLU A 1 89 ? -8.298 12.522 7.915 1.00 90.75 89 GLU A O 1
ATOM 711 N N . LEU A 1 90 ? -10.080 11.475 8.807 1.00 87.06 90 LEU A N 1
ATOM 712 C CA . LEU A 1 90 ? -10.361 10.641 7.638 1.00 87.06 90 LEU A CA 1
ATOM 713 C C . LEU A 1 90 ? -10.639 11.476 6.385 1.00 87.06 90 LEU A C 1
ATOM 715 O O . LEU A 1 90 ? -10.141 11.148 5.305 1.00 87.06 90 LEU A O 1
ATOM 719 N N . ASN A 1 91 ? -11.386 12.573 6.514 1.00 90.44 91 ASN A N 1
ATOM 720 C CA . ASN A 1 91 ? -11.659 13.472 5.394 1.00 90.44 91 ASN A CA 1
ATOM 721 C C . ASN A 1 91 ? -10.378 14.132 4.862 1.00 90.44 91 ASN A C 1
ATOM 723 O O . ASN A 1 91 ? -10.146 14.130 3.653 1.00 90.44 91 ASN A O 1
ATOM 727 N N . VAL A 1 92 ? -9.512 14.630 5.751 1.00 93.44 92 VAL A N 1
ATOM 728 C CA . VAL A 1 92 ? -8.224 15.237 5.365 1.00 93.44 92 VAL A CA 1
ATOM 729 C C . VAL A 1 92 ? -7.309 14.216 4.687 1.00 93.44 92 VAL A C 1
ATOM 731 O O . VAL A 1 92 ? -6.676 14.513 3.666 1.00 93.44 92 VAL A O 1
ATOM 734 N N . LEU A 1 93 ? -7.239 12.998 5.227 1.00 89.00 93 LEU A N 1
ATOM 735 C CA . LEU A 1 93 ? -6.418 11.935 4.657 1.00 89.00 93 LEU A CA 1
ATOM 736 C C . LEU A 1 93 ? -6.925 11.523 3.269 1.00 89.00 93 LEU A C 1
ATOM 738 O O . LEU A 1 93 ? -6.129 11.353 2.345 1.00 89.00 93 LEU A O 1
ATOM 742 N N . THR A 1 94 ? -8.246 11.442 3.101 1.00 89.25 94 THR A N 1
ATOM 743 C CA . THR A 1 94 ? -8.896 11.136 1.820 1.00 89.25 94 THR A CA 1
ATOM 744 C C . THR A 1 94 ? -8.625 12.219 0.777 1.00 89.25 94 THR A C 1
ATOM 746 O O . THR A 1 94 ? -8.290 11.911 -0.367 1.00 89.25 94 THR A O 1
ATOM 749 N N . GLU A 1 95 ? -8.723 13.495 1.154 1.00 92.75 95 GLU A N 1
ATOM 750 C CA . GLU A 1 95 ? -8.399 14.613 0.263 1.00 92.75 95 GLU A CA 1
ATOM 751 C C . GLU A 1 95 ? -6.932 14.555 -0.177 1.00 92.75 95 GLU A C 1
ATOM 753 O O . GLU A 1 95 ? -6.639 14.583 -1.373 1.00 92.75 95 GLU A O 1
ATOM 758 N N . THR A 1 96 ? -6.021 14.331 0.771 1.00 92.19 96 THR A N 1
ATOM 759 C CA . THR A 1 96 ? -4.591 14.174 0.483 1.00 92.19 96 THR A CA 1
ATOM 760 C C . THR A 1 96 ? -4.336 13.008 -0.474 1.00 92.19 96 THR A C 1
ATOM 762 O O . THR A 1 96 ? -3.566 13.140 -1.426 1.00 92.19 96 THR A O 1
ATOM 765 N N . LEU A 1 97 ? -4.980 11.858 -0.259 1.00 90.44 97 LEU A N 1
ATOM 766 C CA . LEU A 1 97 ? -4.847 10.693 -1.134 1.00 90.44 97 LEU A CA 1
ATOM 767 C C . LEU A 1 97 ? -5.296 11.015 -2.566 1.00 90.44 97 LEU A C 1
ATOM 769 O O . LEU A 1 97 ? -4.577 10.719 -3.525 1.00 90.44 97 LEU A O 1
ATOM 773 N N . ASN A 1 98 ? -6.440 11.685 -2.706 1.00 92.19 98 ASN A N 1
ATOM 774 C CA . ASN A 1 98 ? -6.978 12.109 -3.996 1.00 92.19 98 ASN A CA 1
ATOM 775 C C . ASN A 1 98 ? -6.046 13.087 -4.718 1.00 92.19 98 ASN A C 1
ATOM 777 O O . ASN A 1 98 ? -5.820 12.946 -5.922 1.00 92.19 98 ASN A O 1
ATOM 781 N N . GLU A 1 99 ? -5.451 14.040 -4.000 1.00 93.69 99 GLU A N 1
ATOM 782 C CA . GLU A 1 99 ? -4.451 14.949 -4.563 1.00 93.69 99 GLU A CA 1
ATOM 783 C C . GLU A 1 99 ? -3.228 14.192 -5.095 1.00 93.69 99 GLU A C 1
ATOM 785 O O . GLU A 1 99 ? -2.761 14.455 -6.207 1.00 93.69 99 GLU A O 1
ATOM 790 N N . ARG A 1 100 ? -2.717 13.211 -4.337 1.00 92.31 100 ARG A N 1
ATOM 791 C CA . ARG A 1 100 ? -1.565 12.393 -4.754 1.00 92.31 100 ARG A CA 1
ATOM 792 C C . ARG A 1 100 ? -1.887 11.554 -5.985 1.00 92.31 100 ARG A C 1
ATOM 794 O O . ARG A 1 100 ? -1.093 11.531 -6.926 1.00 92.31 100 ARG A O 1
ATOM 801 N N . LEU A 1 101 ? -3.052 10.912 -6.014 1.00 93.06 101 LEU A N 1
ATOM 802 C CA . LEU A 1 101 ? -3.527 10.165 -7.181 1.00 93.06 101 LEU A CA 1
ATOM 803 C C . LEU A 1 101 ? -3.707 11.080 -8.398 1.00 93.06 101 LEU A C 1
ATOM 805 O O . LEU A 1 101 ? -3.303 10.721 -9.507 1.00 93.06 101 LEU A O 1
ATOM 809 N N . GLY A 1 102 ? -4.244 12.285 -8.198 1.00 93.38 102 GLY A N 1
ATOM 810 C CA . GLY A 1 102 ? -4.345 13.317 -9.228 1.00 93.38 102 GLY A CA 1
ATOM 811 C C . GLY A 1 102 ? -2.980 13.705 -9.798 1.00 93.38 102 GLY A C 1
ATOM 812 O O . GLY A 1 102 ? -2.796 13.713 -11.015 1.00 93.38 102 GLY A O 1
ATOM 813 N N . ALA A 1 103 ? -1.987 13.930 -8.936 1.00 93.56 103 ALA A N 1
ATOM 814 C CA . ALA A 1 103 ? -0.624 14.243 -9.357 1.00 93.56 103 ALA A CA 1
ATOM 815 C C . ALA A 1 103 ? 0.006 13.108 -10.184 1.00 93.56 103 ALA A C 1
ATOM 817 O O . ALA A 1 103 ? 0.618 13.367 -11.221 1.00 93.56 103 ALA A O 1
ATOM 818 N N . LEU A 1 104 ? -0.186 11.847 -9.780 1.00 93.69 104 LEU A N 1
ATOM 819 C CA . LEU A 1 104 ? 0.283 10.689 -10.550 1.00 93.69 104 LEU A CA 1
ATOM 820 C C . LEU A 1 104 ? -0.366 10.625 -11.939 1.00 93.69 104 LEU A C 1
ATOM 822 O O . LEU A 1 104 ? 0.314 10.342 -12.929 1.00 93.69 104 LEU A O 1
ATOM 826 N N . LYS A 1 105 ? -1.671 10.908 -12.032 1.00 92.88 105 LYS A N 1
ATOM 827 C CA . LYS A 1 105 ? -2.400 10.956 -13.309 1.00 92.88 105 LYS A CA 1
ATOM 828 C C . LYS A 1 105 ? -1.863 12.067 -14.216 1.00 92.88 105 LYS A C 1
ATOM 830 O O . LYS A 1 105 ? -1.604 11.809 -15.391 1.00 92.88 105 LYS A O 1
ATOM 835 N N . GLU A 1 106 ? -1.617 13.261 -13.679 1.00 94.69 106 GLU A N 1
ATOM 836 C CA . GLU A 1 106 ? -1.056 14.378 -14.451 1.00 94.69 106 GLU A CA 1
ATOM 837 C C . GLU A 1 106 ? 0.367 14.102 -14.945 1.00 94.69 106 GLU A C 1
ATOM 839 O O . GLU A 1 106 ? 0.661 14.334 -16.120 1.00 94.69 106 GLU A O 1
ATOM 844 N N . LEU A 1 107 ? 1.236 13.537 -14.100 1.00 94.12 107 LEU A N 1
ATOM 845 C CA . LEU A 1 107 ? 2.592 13.155 -14.506 1.00 94.12 107 LEU A CA 1
ATOM 846 C C . LEU A 1 107 ? 2.569 12.181 -15.687 1.00 94.12 107 LEU A C 1
ATOM 848 O O . LEU A 1 107 ? 3.293 12.374 -16.663 1.00 94.12 107 LEU A O 1
ATOM 852 N N . ARG A 1 108 ? 1.683 11.181 -15.647 1.00 91.56 108 ARG A N 1
ATOM 853 C CA . ARG A 1 108 ? 1.530 10.219 -16.747 1.00 91.56 108 ARG A CA 1
ATOM 854 C C . ARG A 1 108 ? 0.888 10.810 -17.994 1.00 91.56 108 ARG A C 1
ATOM 856 O O . ARG A 1 108 ? 1.154 10.332 -19.091 1.00 91.56 108 ARG A O 1
ATOM 863 N N . ARG A 1 109 ? 0.049 11.837 -17.859 1.00 93.06 109 ARG A N 1
ATOM 864 C CA . ARG A 1 109 ? -0.500 12.559 -19.014 1.00 93.06 109 ARG A CA 1
ATOM 865 C C . ARG A 1 109 ? 0.597 13.311 -19.769 1.00 93.06 109 ARG A C 1
ATOM 867 O O . ARG A 1 109 ? 0.526 13.413 -20.990 1.00 93.06 109 ARG A O 1
ATOM 874 N N . ILE A 1 110 ? 1.588 13.836 -19.047 1.00 95.19 110 ILE A N 1
ATOM 875 C CA . ILE A 1 110 ? 2.726 14.569 -19.617 1.00 95.19 110 ILE A CA 1
ATOM 876 C C . ILE A 1 110 ? 3.783 13.606 -20.176 1.00 95.19 110 ILE A C 1
ATOM 878 O O . ILE A 1 110 ? 4.293 13.838 -21.268 1.00 95.19 110 ILE A O 1
ATOM 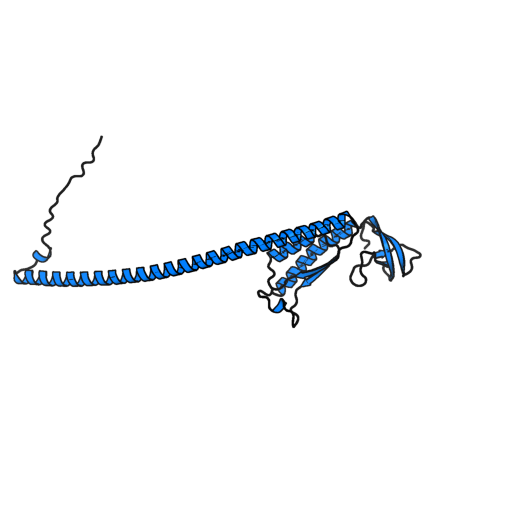882 N N . CYS A 1 111 ? 4.095 12.535 -19.444 1.00 90.88 111 CYS A N 1
ATOM 883 C CA . CYS A 1 111 ? 5.107 11.536 -19.791 1.00 90.88 111 CYS A CA 1
ATOM 884 C C . CYS A 1 111 ? 4.497 10.125 -19.653 1.00 90.88 111 CYS A C 1
ATOM 886 O O . CYS A 1 111 ? 4.556 9.524 -18.575 1.00 90.88 111 CYS A O 1
ATOM 888 N N . PRO A 1 112 ? 3.846 9.596 -20.708 1.00 87.56 112 PRO A N 1
ATOM 889 C CA . PRO A 1 112 ? 3.173 8.292 -20.663 1.00 87.56 112 PRO A CA 1
ATOM 890 C C . PRO A 1 112 ? 4.101 7.104 -20.377 1.00 87.56 112 PRO A C 1
ATOM 892 O O . PRO A 1 112 ? 3.664 6.097 -19.817 1.00 87.56 112 PRO A O 1
ATOM 895 N N . GLU A 1 113 ? 5.370 7.225 -20.762 1.00 84.88 113 GLU A N 1
ATOM 896 C CA . GLU A 1 113 ? 6.448 6.254 -20.569 1.00 84.88 113 GLU A CA 1
ATOM 897 C C . GLU A 1 113 ? 7.095 6.308 -19.175 1.00 84.88 113 GLU A C 1
ATOM 899 O O . GLU A 1 113 ? 7.973 5.496 -18.871 1.00 84.88 113 GLU A O 1
ATOM 904 N N . LEU A 1 114 ? 6.667 7.244 -18.318 1.00 90.69 114 LEU A N 1
ATOM 905 C CA . LEU A 1 114 ? 7.192 7.403 -16.967 1.00 90.69 114 LEU A CA 1
ATOM 906 C C . LEU A 1 114 ? 7.039 6.105 -16.167 1.00 90.69 114 LEU A C 1
ATOM 908 O O . LEU A 1 114 ? 5.933 5.587 -16.000 1.00 90.69 114 LEU A O 1
ATOM 912 N N . THR A 1 115 ? 8.163 5.626 -15.633 1.00 91.56 115 THR A N 1
ATOM 913 C CA . THR A 1 115 ? 8.216 4.482 -14.718 1.00 91.56 115 THR A CA 1
ATOM 914 C C . THR A 1 115 ? 8.223 4.989 -13.281 1.00 91.56 115 THR A C 1
ATOM 916 O O . THR A 1 115 ? 9.115 5.743 -12.894 1.00 91.56 115 THR A O 1
ATOM 919 N N . ILE A 1 116 ? 7.244 4.570 -12.479 1.00 93.31 116 ILE A N 1
ATOM 920 C CA . ILE A 1 116 ? 7.115 4.959 -11.072 1.00 93.31 116 ILE A CA 1
ATOM 921 C C . ILE A 1 116 ? 7.336 3.738 -10.183 1.00 93.31 116 ILE A C 1
ATOM 923 O O . ILE A 1 116 ? 6.666 2.712 -10.334 1.00 93.31 116 ILE A O 1
ATOM 927 N N . ARG A 1 117 ? 8.267 3.876 -9.234 1.00 93.00 117 ARG A N 1
ATOM 928 C CA . ARG A 1 117 ? 8.610 2.851 -8.249 1.00 93.00 117 ARG A CA 1
ATOM 929 C C . ARG A 1 117 ? 8.218 3.285 -6.842 1.00 93.00 117 ARG A C 1
ATOM 931 O O . ARG A 1 117 ? 8.438 4.437 -6.480 1.00 93.00 117 ARG A O 1
ATOM 938 N N . SER A 1 118 ? 7.726 2.345 -6.040 1.00 94.00 118 SER A N 1
ATOM 939 C CA . SER A 1 118 ? 7.551 2.540 -4.598 1.00 94.00 118 SER A CA 1
ATOM 940 C C . SER A 1 118 ? 7.847 1.262 -3.806 1.00 94.00 118 SER A C 1
ATOM 942 O O . SER A 1 118 ? 8.012 0.183 -4.379 1.00 94.00 118 SER A O 1
ATOM 944 N N . THR A 1 119 ? 7.909 1.393 -2.486 1.00 95.19 119 THR A N 1
ATOM 945 C CA . THR A 1 119 ? 8.053 0.287 -1.539 1.00 95.19 119 THR A CA 1
ATOM 946 C C . THR A 1 119 ? 7.042 0.461 -0.414 1.00 95.19 119 THR A C 1
ATOM 948 O O . THR A 1 119 ? 6.875 1.573 0.084 1.00 95.19 119 THR A O 1
ATOM 951 N N . PHE A 1 120 ? 6.401 -0.629 -0.000 1.00 96.81 120 PHE A N 1
ATOM 952 C CA . PHE A 1 120 ? 5.406 -0.643 1.070 1.00 96.81 120 PHE A CA 1
ATOM 953 C C . PHE A 1 120 ? 5.775 -1.644 2.160 1.00 96.81 120 PHE A C 1
ATOM 955 O O . PHE A 1 120 ? 6.571 -2.562 1.950 1.00 96.81 120 PHE A O 1
ATOM 962 N N . ILE A 1 121 ? 5.169 -1.445 3.325 1.00 96.00 121 ILE A N 1
ATOM 963 C CA . ILE A 1 121 ? 5.197 -2.381 4.441 1.00 96.00 121 ILE A CA 1
ATOM 964 C C . ILE A 1 121 ? 3.745 -2.703 4.784 1.00 96.00 121 ILE A C 1
ATOM 966 O O . ILE A 1 121 ? 2.940 -1.780 4.873 1.00 96.00 121 ILE A O 1
ATOM 970 N N . VAL A 1 122 ? 3.429 -3.983 4.959 1.00 97.31 122 VAL A N 1
ATOM 971 C CA . VAL A 1 122 ? 2.096 -4.464 5.356 1.00 97.31 122 VAL A CA 1
ATOM 972 C C . VAL A 1 122 ? 2.154 -5.139 6.715 1.00 97.31 122 VAL A C 1
ATOM 974 O O . VAL A 1 122 ? 3.198 -5.658 7.126 1.00 97.31 122 VAL A O 1
ATOM 977 N N . GLY A 1 123 ? 1.031 -5.153 7.422 1.00 94.94 123 GLY A N 1
ATOM 978 C CA . GLY A 1 123 ? 0.962 -5.704 8.764 1.00 94.94 123 GLY A CA 1
ATOM 979 C C . GLY A 1 123 ? 1.655 -4.825 9.802 1.00 94.94 123 GLY A C 1
ATOM 980 O O . GLY A 1 123 ? 2.224 -5.343 10.768 1.00 94.94 123 GLY A O 1
ATOM 981 N N . PHE A 1 124 ? 1.664 -3.509 9.573 1.00 95.31 124 PHE A N 1
ATOM 982 C CA . PHE A 1 124 ? 2.191 -2.543 10.532 1.00 95.31 124 PHE A CA 1
ATOM 983 C C . PHE A 1 124 ? 1.383 -2.599 11.847 1.00 95.31 124 PHE A C 1
ATOM 985 O O . PHE A 1 124 ? 0.189 -2.896 11.805 1.00 95.31 124 PHE A O 1
ATOM 992 N N . PRO A 1 125 ? 1.986 -2.358 13.028 1.00 94.06 125 PRO A N 1
ATOM 993 C CA . PRO A 1 125 ? 1.237 -2.349 14.285 1.00 94.06 125 PRO A CA 1
ATOM 994 C C . PRO A 1 125 ? 0.047 -1.381 14.233 1.00 94.06 125 PRO A C 1
ATOM 996 O O . PRO A 1 125 ? 0.209 -0.220 13.858 1.00 94.06 125 PRO A O 1
ATOM 999 N N . GLY A 1 126 ? -1.145 -1.874 14.573 1.00 91.88 126 GLY A N 1
ATOM 1000 C CA . GLY A 1 126 ? -2.402 -1.133 14.460 1.00 91.88 126 GLY A CA 1
ATOM 1001 C C . GLY A 1 126 ? -3.143 -1.284 13.127 1.00 91.88 126 GLY A C 1
ATOM 1002 O O . GLY A 1 126 ? -4.309 -0.910 13.073 1.00 91.88 126 GLY A O 1
ATOM 1003 N N . GLU A 1 127 ? -2.530 -1.866 12.090 1.00 94.44 127 GLU A N 1
ATOM 1004 C CA . GLU A 1 127 ? -3.134 -1.980 10.756 1.00 94.44 127 GLU A CA 1
ATOM 1005 C C . GLU A 1 127 ? -4.375 -2.885 10.756 1.00 94.44 127 GLU A C 1
ATOM 1007 O O . GLU A 1 127 ? -4.311 -4.107 10.960 1.00 94.44 127 GLU A O 1
ATOM 1012 N N . THR A 1 128 ? -5.515 -2.282 10.450 1.00 95.06 128 THR A N 1
ATOM 1013 C CA . THR A 1 128 ? -6.809 -2.950 10.329 1.00 95.06 128 THR A CA 1
ATOM 1014 C C . THR A 1 128 ? -7.016 -3.555 8.940 1.00 95.06 128 THR A C 1
ATOM 1016 O O . THR A 1 128 ? -6.279 -3.291 7.991 1.00 95.06 128 THR A O 1
ATOM 1019 N N . GLU A 1 129 ? -8.026 -4.416 8.808 1.00 95.44 129 GLU A N 1
ATOM 1020 C CA . GLU A 1 129 ? -8.362 -5.016 7.512 1.00 95.44 129 GLU A CA 1
ATOM 1021 C C . GLU A 1 129 ? -8.899 -3.985 6.510 1.00 95.44 129 GLU A C 1
ATOM 1023 O O . GLU A 1 129 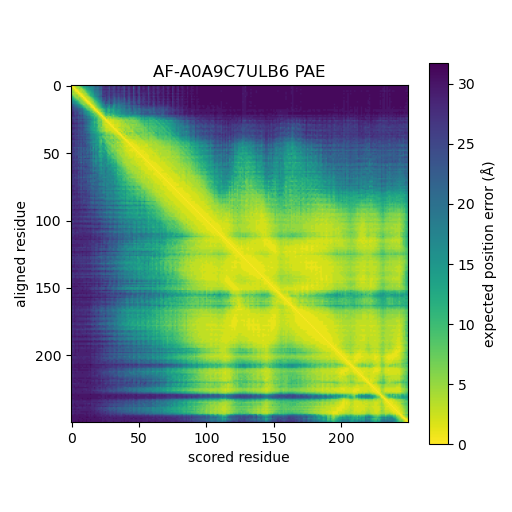? -8.602 -4.070 5.321 1.00 95.44 129 GLU A O 1
ATOM 1028 N N . ASP A 1 130 ? -9.637 -2.982 6.986 1.00 93.50 130 ASP A N 1
ATOM 1029 C CA . ASP A 1 130 ? -10.184 -1.921 6.137 1.00 93.50 130 ASP A CA 1
ATOM 1030 C C . ASP A 1 130 ? -9.073 -1.015 5.586 1.00 93.50 130 ASP A C 1
ATOM 1032 O O . ASP A 1 130 ? -9.066 -0.701 4.395 1.00 93.50 130 ASP A O 1
ATOM 1036 N N . GLU A 1 131 ? -8.081 -0.663 6.412 1.00 92.94 131 GLU A N 1
ATOM 1037 C CA . GLU A 1 131 ? -6.895 0.087 5.971 1.00 92.94 131 GLU A CA 1
ATOM 1038 C C . GLU A 1 131 ? -6.062 -0.707 4.961 1.00 92.94 131 GLU A C 1
ATOM 1040 O O . GLU A 1 131 ? -5.578 -0.151 3.972 1.00 92.94 131 GLU A O 1
ATOM 1045 N N . PHE A 1 132 ? -5.926 -2.020 5.170 1.00 97.06 132 PHE A N 1
ATOM 1046 C CA . PHE A 1 132 ? -5.241 -2.885 4.217 1.00 97.06 132 PHE A CA 1
ATOM 1047 C C . PHE A 1 132 ? -5.989 -2.969 2.876 1.00 97.06 132 PHE A C 1
ATOM 1049 O O . PHE A 1 132 ? -5.367 -2.870 1.819 1.00 97.06 132 PHE A O 1
ATOM 1056 N N . ASN A 1 133 ? -7.318 -3.088 2.885 1.00 96.56 133 ASN A N 1
ATOM 1057 C CA . ASN A 1 133 ? -8.106 -3.086 1.649 1.00 96.56 133 ASN A CA 1
ATOM 1058 C C . ASN A 1 133 ? -8.020 -1.739 0.914 1.00 96.56 133 ASN A C 1
ATOM 1060 O O . ASN A 1 133 ? -7.836 -1.729 -0.303 1.00 96.56 133 ASN A O 1
ATOM 1064 N N . LEU A 1 134 ? -8.031 -0.616 1.640 1.00 93.31 134 LEU A N 1
ATOM 1065 C CA . LEU A 1 134 ? -7.809 0.711 1.058 1.00 93.31 134 LEU A CA 1
ATOM 1066 C C . LEU A 1 134 ? -6.442 0.810 0.359 1.00 93.31 134 LEU A C 1
ATOM 1068 O O . LEU A 1 134 ? -6.324 1.423 -0.704 1.00 93.31 134 LEU A O 1
ATOM 1072 N N . LEU A 1 135 ? -5.404 0.185 0.922 1.00 95.38 135 LEU A N 1
ATOM 1073 C CA . LEU A 1 135 ? -4.088 0.103 0.288 1.00 95.38 135 LEU A CA 1
ATOM 1074 C C . LEU A 1 135 ? -4.127 -0.698 -1.028 1.00 95.38 135 LEU A C 1
ATOM 1076 O O . LEU A 1 135 ? -3.484 -0.296 -2.000 1.00 95.38 135 LEU A O 1
ATOM 1080 N N . LEU A 1 136 ? -4.881 -1.801 -1.093 1.00 96.88 136 LEU A N 1
ATOM 1081 C CA . LEU A 1 136 ? -5.042 -2.579 -2.331 1.00 96.88 136 LEU A CA 1
ATOM 1082 C C . LEU A 1 136 ? -5.806 -1.794 -3.410 1.00 96.88 136 LEU A C 1
ATOM 1084 O O . LEU A 1 136 ? -5.414 -1.809 -4.583 1.00 96.88 136 LEU A O 1
ATOM 1088 N N . ASP A 1 137 ? -6.846 -1.059 -3.014 1.00 95.44 137 ASP A N 1
ATOM 1089 C CA . ASP A 1 137 ? -7.583 -0.161 -3.907 1.00 95.44 137 ASP A CA 1
ATOM 1090 C C . ASP A 1 137 ? -6.659 0.936 -4.452 1.00 95.44 137 ASP A C 1
ATOM 1092 O O . ASP A 1 137 ? -6.613 1.186 -5.663 1.00 95.44 137 ASP A O 1
ATOM 1096 N N . PHE A 1 138 ? -5.829 1.519 -3.579 1.00 95.06 138 PHE A N 1
ATOM 1097 C CA . PHE A 1 138 ? -4.821 2.492 -3.979 1.00 95.06 138 PHE A CA 1
ATOM 1098 C C . PHE A 1 138 ? -3.840 1.922 -5.007 1.00 95.06 138 PHE A C 1
ATOM 1100 O O . PHE A 1 138 ? -3.564 2.599 -5.994 1.00 95.06 138 PHE A O 1
ATOM 1107 N N . LEU A 1 139 ? -3.311 0.706 -4.831 1.00 95.50 139 LEU A N 1
ATOM 1108 C CA . LEU A 1 139 ? -2.396 0.107 -5.818 1.00 95.50 139 LEU A CA 1
ATOM 1109 C C . LEU A 1 139 ? -3.045 -0.012 -7.196 1.00 95.50 139 LEU A C 1
ATOM 1111 O O . LEU A 1 139 ? -2.428 0.325 -8.215 1.00 95.50 139 LEU A O 1
ATOM 1115 N N . THR A 1 140 ? -4.295 -0.469 -7.208 1.00 94.50 140 THR A N 1
ATOM 1116 C CA . THR A 1 140 ? -5.071 -0.685 -8.427 1.00 94.50 140 THR A CA 1
ATOM 1117 C C . THR A 1 140 ? -5.300 0.629 -9.168 1.00 94.50 140 THR A C 1
ATOM 1119 O O . THR A 1 140 ? -5.142 0.679 -10.390 1.00 94.50 140 THR A O 1
ATOM 1122 N N . GLU A 1 141 ? -5.605 1.711 -8.448 1.00 94.19 141 GLU A N 1
ATOM 1123 C CA . GLU A 1 141 ? -5.815 3.033 -9.040 1.00 94.19 141 GLU A CA 1
ATOM 1124 C C . GLU A 1 141 ? -4.499 3.738 -9.410 1.00 94.19 141 GLU A C 1
ATOM 1126 O O . GLU A 1 141 ? -4.374 4.343 -10.482 1.00 94.19 141 GLU A O 1
ATOM 1131 N N . ALA A 1 142 ? -3.491 3.648 -8.542 1.00 94.25 142 ALA A N 1
ATOM 1132 C CA . ALA A 1 142 ? -2.202 4.302 -8.714 1.00 94.25 142 ALA A CA 1
ATOM 1133 C C . ALA A 1 142 ? -1.380 3.685 -9.847 1.00 94.25 142 ALA A C 1
ATOM 1135 O O . ALA A 1 142 ? -0.519 4.380 -10.393 1.00 94.25 142 ALA A O 1
ATOM 1136 N N . GLN A 1 143 ? -1.638 2.431 -10.243 1.00 94.00 143 GLN A N 1
ATOM 1137 C CA . GLN A 1 143 ? -1.056 1.789 -11.433 1.00 94.00 143 GLN A CA 1
ATOM 1138 C C . GLN A 1 143 ? 0.481 1.864 -11.471 1.00 94.00 143 GLN A C 1
ATOM 1140 O O . GLN A 1 143 ? 1.078 2.195 -12.500 1.00 94.00 143 GLN A O 1
ATOM 1145 N N . LEU A 1 144 ? 1.129 1.663 -10.321 1.00 94.75 144 LEU A N 1
ATOM 1146 C CA . LEU A 1 144 ? 2.581 1.782 -10.175 1.00 94.75 144 LEU A CA 1
ATOM 1147 C C . LEU A 1 144 ? 3.306 0.693 -10.977 1.00 94.75 144 LEU A C 1
ATOM 1149 O O . LEU A 1 144 ? 2.875 -0.456 -11.017 1.00 94.75 144 LEU A O 1
ATOM 1153 N N . ASP A 1 145 ? 4.419 1.056 -11.614 1.00 93.19 145 ASP A N 1
ATOM 1154 C CA .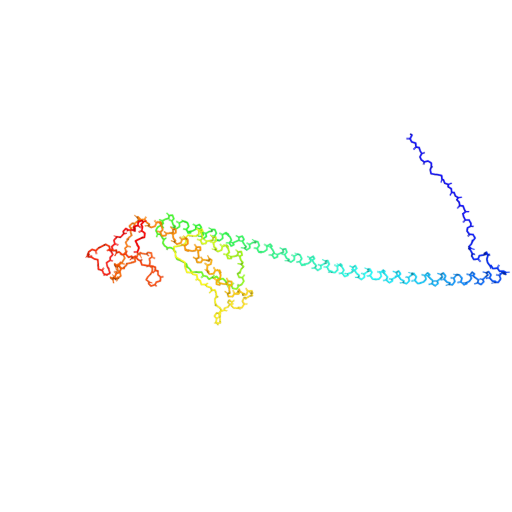 ASP A 1 145 ? 5.125 0.167 -12.541 1.00 93.19 145 ASP A CA 1
ATOM 1155 C C . ASP A 1 145 ? 5.909 -0.919 -11.814 1.00 93.19 145 ASP A C 1
ATOM 1157 O O . ASP A 1 145 ? 5.965 -2.057 -12.277 1.00 93.19 145 ASP A O 1
ATOM 1161 N N . ARG A 1 146 ? 6.530 -0.560 -10.685 1.00 90.62 146 ARG A N 1
ATOM 1162 C CA . ARG A 1 146 ? 7.295 -1.490 -9.854 1.00 90.62 146 ARG A CA 1
ATOM 1163 C C . ARG A 1 146 ? 7.071 -1.205 -8.390 1.00 90.62 146 ARG A C 1
ATOM 1165 O O . ARG A 1 146 ? 7.295 -0.088 -7.925 1.00 90.62 146 ARG A O 1
ATOM 1172 N N . VAL A 1 147 ? 6.682 -2.229 -7.651 1.00 94.81 147 VAL A N 1
ATOM 1173 C CA . VAL A 1 147 ? 6.417 -2.091 -6.228 1.00 94.81 147 VAL A CA 1
ATOM 1174 C C . VAL A 1 147 ? 7.061 -3.238 -5.475 1.00 94.81 147 VAL A C 1
ATOM 1176 O O . VAL A 1 147 ? 6.874 -4.399 -5.824 1.00 94.81 147 VAL A O 1
ATOM 1179 N N . GLY A 1 148 ? 7.839 -2.889 -4.453 1.00 93.94 148 GLY A N 1
ATOM 1180 C CA . GLY A 1 148 ? 8.272 -3.832 -3.428 1.00 93.94 148 GLY A CA 1
ATOM 1181 C C . GLY A 1 148 ? 7.314 -3.803 -2.242 1.00 93.94 148 GLY A C 1
ATOM 1182 O O . GLY A 1 148 ? 6.794 -2.742 -1.895 1.00 93.94 148 GLY A O 1
ATOM 1183 N N . CYS A 1 149 ? 7.108 -4.946 -1.600 1.00 96.56 149 CYS A N 1
ATOM 1184 C CA . CYS A 1 149 ? 6.344 -5.038 -0.365 1.00 96.56 149 CYS A CA 1
ATOM 1185 C C . CYS A 1 149 ? 7.063 -5.943 0.627 1.00 96.56 149 CYS A C 1
ATOM 1187 O O . CYS A 1 149 ? 7.659 -6.946 0.231 1.00 96.56 149 CYS A O 1
ATOM 1189 N N . PHE A 1 150 ? 7.004 -5.580 1.902 1.00 96.25 150 PHE A N 1
ATOM 1190 C CA . PHE A 1 150 ? 7.577 -6.354 2.991 1.00 96.25 150 PHE A CA 1
ATOM 1191 C C . PHE A 1 150 ? 6.550 -6.506 4.107 1.00 96.25 150 PHE A C 1
ATOM 1193 O O . PHE A 1 150 ? 5.881 -5.540 4.473 1.00 96.25 150 PHE A O 1
ATOM 1200 N N . ALA A 1 151 ? 6.451 -7.697 4.689 1.00 96.19 151 ALA A N 1
ATOM 1201 C CA . ALA A 1 151 ? 5.767 -7.846 5.963 1.00 96.19 151 ALA A CA 1
ATOM 1202 C C . ALA A 1 151 ? 6.552 -7.083 7.041 1.00 96.19 151 ALA A C 1
ATOM 1204 O O . ALA A 1 151 ? 7.786 -7.140 7.096 1.00 96.19 151 ALA A O 1
ATOM 1205 N N . TYR A 1 152 ? 5.845 -6.342 7.891 1.00 95.50 152 TYR A N 1
ATOM 1206 C CA . TYR A 1 152 ? 6.461 -5.653 9.016 1.00 95.50 152 TYR A CA 1
ATOM 1207 C C . TYR A 1 152 ? 7.214 -6.652 9.898 1.00 95.50 152 TYR A C 1
ATOM 1209 O O . TYR A 1 152 ? 6.674 -7.696 10.260 1.00 95.50 152 TYR A O 1
ATOM 1217 N N . SER A 1 153 ? 8.436 -6.304 10.302 1.00 92.44 153 SER A N 1
ATOM 1218 C CA . SER A 1 153 ? 9.255 -7.113 11.203 1.00 92.44 153 SER A CA 1
ATOM 1219 C C . SER A 1 153 ? 9.785 -6.249 12.353 1.00 92.44 153 SER A C 1
ATOM 1221 O O . SER A 1 153 ? 10.398 -5.208 12.089 1.00 92.44 153 SER A O 1
ATOM 1223 N N . PRO A 1 154 ? 9.552 -6.636 13.623 1.00 88.94 154 PRO A N 1
ATOM 1224 C CA . PRO A 1 154 ? 9.960 -5.850 14.778 1.00 88.94 154 PRO A CA 1
ATOM 1225 C C . PRO A 1 154 ? 11.471 -5.974 14.987 1.00 88.94 154 PRO A C 1
ATOM 1227 O O . PRO A 1 154 ? 11.972 -6.923 15.591 1.00 88.94 154 PRO A O 1
ATOM 1230 N N . ILE A 1 155 ? 12.220 -4.999 14.477 1.00 90.50 155 ILE A N 1
ATOM 1231 C CA . ILE A 1 155 ? 13.658 -4.883 14.732 1.00 90.50 155 ILE A CA 1
ATOM 1232 C C . ILE A 1 155 ? 13.910 -4.173 16.063 1.00 90.50 155 ILE A C 1
ATOM 1234 O O . ILE A 1 155 ? 13.164 -3.276 16.467 1.00 90.50 155 ILE A O 1
ATOM 1238 N N . GLN A 1 156 ? 14.985 -4.551 16.754 1.00 90.56 156 GLN A N 1
ATOM 1239 C CA . GLN A 1 156 ? 15.346 -3.940 18.031 1.00 90.56 156 GLN A CA 1
ATOM 1240 C C . GLN A 1 156 ? 15.549 -2.423 17.875 1.00 90.56 156 GLN A C 1
ATOM 1242 O O . GLN A 1 156 ? 16.329 -1.976 17.037 1.00 90.56 156 GLN A O 1
ATOM 1247 N N . GLY A 1 157 ? 14.864 -1.638 18.712 1.00 86.44 157 GLY A N 1
ATOM 1248 C CA . GLY A 1 157 ? 14.970 -0.174 18.731 1.00 86.44 157 GLY A CA 1
ATOM 1249 C C . GLY A 1 157 ? 14.034 0.573 17.773 1.00 86.44 157 GLY A C 1
ATOM 1250 O O . GLY A 1 157 ? 14.104 1.798 17.718 1.00 86.44 157 GLY A O 1
ATOM 1251 N N . ALA A 1 158 ? 13.153 -0.113 17.036 1.00 88.88 158 ALA A N 1
ATOM 1252 C CA . ALA A 1 158 ? 12.126 0.561 16.243 1.00 88.88 158 ALA A CA 1
ATOM 1253 C C . ALA A 1 158 ? 11.009 1.125 17.137 1.00 88.88 158 ALA A C 1
ATOM 1255 O O . ALA A 1 158 ? 10.382 0.374 17.877 1.00 88.88 158 ALA A O 1
ATOM 1256 N N . ALA A 1 159 ? 10.701 2.419 16.996 1.00 90.56 159 ALA A N 1
ATOM 1257 C CA . ALA A 1 159 ? 9.596 3.077 17.710 1.00 90.56 159 ALA A CA 1
ATOM 1258 C C . ALA A 1 159 ? 8.223 2.451 17.403 1.00 90.56 159 ALA A C 1
ATOM 1260 O O . ALA A 1 159 ? 7.319 2.487 18.227 1.00 90.56 159 ALA A O 1
ATOM 1261 N N . ALA A 1 160 ? 8.076 1.827 16.229 1.00 86.69 160 ALA A N 1
ATOM 1262 C CA . ALA A 1 160 ? 6.866 1.095 15.864 1.00 86.69 160 ALA A CA 1
ATOM 1263 C C . ALA A 1 160 ? 6.573 -0.088 16.806 1.00 86.69 160 ALA A C 1
ATOM 1265 O O . ALA A 1 160 ? 5.422 -0.483 16.924 1.00 86.69 160 ALA A O 1
ATOM 1266 N N . ASN A 1 161 ? 7.583 -0.626 17.502 1.00 87.50 161 ASN A N 1
ATOM 1267 C CA . ASN A 1 161 ? 7.385 -1.707 18.471 1.00 87.50 161 ASN A CA 1
ATOM 1268 C C . ASN A 1 161 ? 6.595 -1.259 19.713 1.00 87.50 161 ASN A C 1
ATOM 1270 O O . ASN A 1 161 ? 6.069 -2.113 20.420 1.00 87.50 161 ASN A O 1
ATOM 1274 N N . ASP A 1 162 ? 6.547 0.049 19.987 1.00 90.62 162 ASP A N 1
ATOM 1275 C CA . ASP A 1 162 ? 5.848 0.621 21.144 1.00 90.62 162 ASP A CA 1
ATOM 1276 C C . ASP A 1 162 ? 4.364 0.903 20.846 1.00 90.62 162 ASP A C 1
ATOM 1278 O O . ASP A 1 162 ? 3.631 1.351 21.726 1.00 90.62 162 ASP A O 1
ATOM 1282 N N . LEU A 1 163 ? 3.921 0.675 19.605 1.00 89.75 163 LEU A N 1
ATOM 1283 C CA . LEU A 1 163 ? 2.530 0.835 19.198 1.00 89.75 163 LEU A CA 1
ATOM 1284 C C . LEU A 1 163 ? 1.693 -0.373 19.634 1.00 89.75 163 LEU A C 1
ATOM 1286 O O . LEU A 1 163 ? 2.124 -1.526 19.544 1.00 89.75 163 LEU A O 1
ATOM 1290 N N . ASP A 1 164 ? 0.464 -0.099 20.064 1.00 88.88 164 ASP A N 1
ATOM 1291 C CA . ASP A 1 164 ? -0.501 -1.131 20.428 1.00 88.88 164 ASP A CA 1
ATOM 1292 C C . ASP A 1 164 ? -0.989 -1.921 19.198 1.00 88.88 164 ASP A C 1
ATOM 1294 O O . ASP A 1 164 ? -0.850 -1.499 18.050 1.00 88.88 164 ASP A O 1
ATOM 1298 N N . ASN A 1 165 ? -1.628 -3.068 19.449 1.00 90.38 165 ASN A N 1
ATOM 1299 C CA . ASN A 1 165 ? -2.283 -3.896 18.427 1.00 90.38 165 ASN A CA 1
ATOM 1300 C C . ASN A 1 165 ? -1.330 -4.408 17.331 1.00 90.38 165 ASN A C 1
ATOM 1302 O O . ASN A 1 165 ? -1.607 -4.305 16.134 1.00 90.38 165 ASN A O 1
ATOM 1306 N N . ALA A 1 166 ? -0.204 -4.998 17.739 1.00 92.56 166 ALA A N 1
ATOM 1307 C CA . ALA A 1 166 ? 0.690 -5.693 16.819 1.00 92.56 166 ALA A CA 1
ATOM 1308 C C . ALA A 1 166 ? -0.053 -6.796 16.040 1.00 92.56 166 ALA A C 1
ATOM 1310 O O . ALA A 1 166 ? -0.726 -7.651 16.624 1.00 92.56 166 ALA A O 1
ATOM 1311 N N . VAL A 1 167 ? 0.097 -6.787 14.715 1.00 94.06 167 VAL A N 1
ATOM 1312 C CA . VAL A 1 167 ? -0.545 -7.757 13.823 1.00 94.06 167 VAL A CA 1
ATOM 1313 C C . VAL A 1 167 ? 0.191 -9.106 13.902 1.00 94.06 167 VAL A C 1
ATOM 1315 O O . VAL A 1 167 ? 1.423 -9.127 13.788 1.00 94.06 167 VAL A O 1
ATOM 1318 N N . PRO A 1 168 ? -0.516 -10.242 14.082 1.00 95.38 168 PRO A N 1
ATOM 1319 C CA . PRO A 1 168 ? 0.105 -11.566 14.119 1.00 95.38 168 PRO A CA 1
ATOM 1320 C C . PRO A 1 168 ? 0.867 -11.892 12.835 1.00 95.38 168 PRO A C 1
ATOM 1322 O O . PRO A 1 168 ? 0.418 -11.554 11.744 1.00 95.38 168 PRO A O 1
ATOM 1325 N N . GLU A 1 169 ? 1.984 -12.614 12.952 1.00 95.25 169 GLU A N 1
ATOM 1326 C CA . GLU A 1 169 ? 2.846 -12.966 11.815 1.00 95.25 169 GLU A CA 1
ATOM 1327 C C . GLU A 1 169 ? 2.096 -13.607 10.648 1.00 95.25 169 GLU A C 1
ATOM 1329 O O . GLU A 1 169 ? 2.255 -13.160 9.518 1.00 95.25 169 GLU A O 1
ATOM 1334 N N . GLU A 1 170 ? 1.213 -14.561 10.939 1.00 96.75 170 GLU A N 1
ATOM 1335 C CA . GLU A 1 170 ? 0.386 -15.243 9.938 1.00 96.75 170 GLU A CA 1
ATOM 1336 C C . GLU A 1 170 ? -0.452 -14.260 9.105 1.00 96.75 170 GLU A C 1
ATOM 1338 O O . GLU A 1 170 ? -0.532 -14.395 7.887 1.00 96.75 170 GLU A O 1
ATOM 1343 N N . VAL A 1 171 ? -1.014 -13.226 9.742 1.00 96.94 171 VAL A N 1
ATOM 1344 C CA . VAL A 1 171 ? -1.807 -12.189 9.065 1.00 96.94 171 VAL A CA 1
ATOM 1345 C C . VAL A 1 171 ? -0.907 -11.269 8.238 1.00 96.94 171 VAL A C 1
ATOM 1347 O O . VAL A 1 171 ? -1.276 -10.882 7.132 1.00 96.94 171 VAL A O 1
ATOM 1350 N N . ARG A 1 172 ? 0.296 -10.933 8.724 1.00 96.25 172 ARG A N 1
ATOM 1351 C CA . ARG A 1 172 ? 1.244 -10.094 7.965 1.00 96.25 172 ARG A CA 1
ATOM 1352 C C . ARG A 1 172 ? 1.697 -10.787 6.678 1.00 96.25 172 ARG A C 1
ATOM 1354 O O . ARG A 1 172 ? 1.745 -10.150 5.629 1.00 96.25 172 ARG A O 1
ATOM 1361 N N . GLU A 1 173 ? 1.979 -12.085 6.752 1.00 97.69 173 GLU A N 1
ATOM 1362 C CA . GLU A 1 173 ? 2.353 -12.901 5.591 1.00 97.69 173 GLU A CA 1
ATOM 1363 C C . GLU A 1 173 ? 1.173 -13.108 4.627 1.00 97.69 173 GLU A C 1
ATOM 1365 O O . GLU A 1 173 ? 1.343 -13.004 3.411 1.00 97.69 173 GLU A O 1
ATOM 1370 N N . GLU A 1 174 ? -0.045 -13.322 5.139 1.00 98.00 174 GLU A N 1
ATOM 1371 C CA . GLU A 1 174 ? -1.259 -13.374 4.310 1.00 98.00 174 GLU A CA 1
ATOM 1372 C C . GLU A 1 174 ? -1.464 -12.064 3.534 1.00 98.00 174 GLU A C 1
ATOM 1374 O O . GLU A 1 174 ? -1.695 -12.071 2.320 1.00 98.00 174 GLU A O 1
ATOM 1379 N N . ARG A 1 175 ? -1.334 -10.924 4.220 1.00 98.25 175 ARG A N 1
ATOM 1380 C CA . ARG A 1 175 ? -1.443 -9.596 3.609 1.00 98.25 175 ARG A CA 1
ATOM 1381 C C . ARG A 1 175 ? -0.352 -9.356 2.580 1.00 98.25 175 ARG A C 1
ATOM 1383 O O . ARG A 1 175 ? -0.648 -8.862 1.495 1.00 98.25 175 ARG A O 1
ATOM 1390 N N . LEU A 1 176 ? 0.885 -9.763 2.861 1.00 98.19 176 LEU A N 1
ATOM 1391 C CA . LEU A 1 176 ? 1.972 -9.702 1.886 1.00 98.19 176 LEU A CA 1
ATOM 1392 C C . LEU A 1 176 ? 1.622 -10.495 0.621 1.00 98.19 176 LEU A C 1
ATOM 1394 O O . LEU A 1 176 ? 1.757 -9.972 -0.484 1.00 98.19 176 LEU A O 1
ATOM 1398 N N . ALA A 1 177 ? 1.105 -11.716 0.764 1.00 98.06 177 ALA A N 1
ATOM 1399 C CA . ALA A 1 177 ? 0.699 -12.537 -0.374 1.00 98.06 177 ALA A CA 1
ATOM 1400 C C . ALA A 1 177 ? -0.427 -11.881 -1.196 1.00 98.06 177 ALA A C 1
ATOM 1402 O O . ALA A 1 177 ? -0.333 -11.808 -2.424 1.00 98.06 177 ALA A O 1
ATOM 1403 N N . ARG A 1 178 ? -1.464 -11.348 -0.535 1.00 98.12 178 ARG A N 1
ATOM 1404 C CA . ARG A 1 178 ? -2.578 -10.636 -1.191 1.00 98.12 178 ARG A CA 1
ATOM 1405 C C . ARG A 1 178 ? -2.114 -9.369 -1.907 1.00 98.12 178 ARG A C 1
ATOM 1407 O O . ARG A 1 178 ? -2.501 -9.138 -3.050 1.00 98.12 178 ARG A O 1
ATOM 1414 N N . PHE A 1 179 ? -1.251 -8.585 -1.266 1.00 98.31 179 PHE A N 1
ATOM 1415 C CA . PHE A 1 179 ? -0.645 -7.394 -1.857 1.00 98.31 179 PHE A CA 1
ATOM 1416 C C . PHE A 1 179 ? 0.130 -7.749 -3.128 1.00 98.31 179 PHE A C 1
ATOM 1418 O O . PHE A 1 179 ? -0.051 -7.119 -4.170 1.00 98.31 179 PHE A O 1
ATOM 1425 N N . MET A 1 180 ? 0.984 -8.774 -3.056 1.00 96.94 180 MET A N 1
ATOM 1426 C CA . MET A 1 180 ? 1.811 -9.187 -4.188 1.00 96.94 180 MET A CA 1
ATOM 1427 C C . MET A 1 180 ? 0.971 -9.716 -5.354 1.00 96.94 180 MET A C 1
ATOM 1429 O O . MET A 1 180 ? 1.311 -9.431 -6.499 1.00 96.94 180 MET A O 1
ATOM 1433 N N . ALA A 1 181 ? -0.146 -10.400 -5.084 1.00 97.19 181 ALA A N 1
ATOM 1434 C CA . ALA A 1 181 ? -1.078 -10.840 -6.123 1.00 97.19 181 ALA A CA 1
ATOM 1435 C C . ALA A 1 181 ? -1.694 -9.654 -6.888 1.00 97.19 181 ALA A C 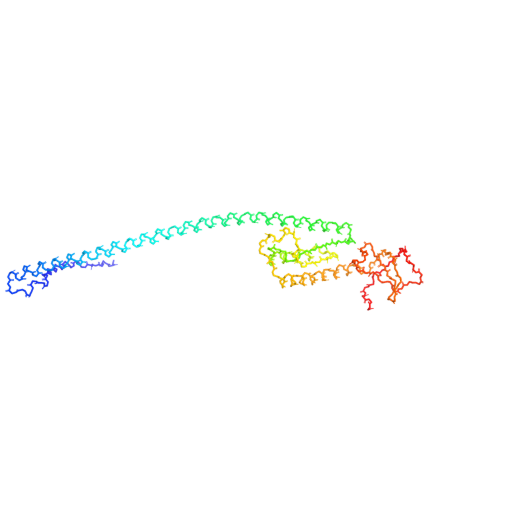1
ATOM 1437 O O . ALA A 1 181 ? -1.657 -9.627 -8.117 1.00 97.19 181 ALA A O 1
ATOM 1438 N N . VAL A 1 182 ? -2.183 -8.629 -6.178 1.00 97.31 182 VAL A N 1
ATOM 1439 C CA . VAL A 1 182 ? -2.712 -7.404 -6.811 1.00 97.31 182 VAL A CA 1
ATOM 1440 C C . VAL A 1 182 ? -1.619 -6.689 -7.608 1.00 97.31 182 VAL A C 1
ATOM 1442 O O . VAL A 1 182 ? -1.825 -6.289 -8.756 1.00 97.31 182 VAL A O 1
ATOM 1445 N N . GLN A 1 183 ? -0.420 -6.560 -7.037 1.00 96.31 183 GLN A N 1
ATOM 1446 C CA . GLN A 1 183 ? 0.689 -5.910 -7.726 1.00 96.31 183 GLN A CA 1
ATOM 1447 C C . GLN A 1 183 ? 1.145 -6.683 -8.971 1.00 96.31 183 GLN A C 1
ATOM 1449 O O . GLN A 1 183 ? 1.582 -6.056 -9.940 1.00 96.31 183 GLN A O 1
ATOM 1454 N N . GLU A 1 184 ? 1.066 -8.013 -8.982 1.00 94.38 184 GLU A N 1
ATOM 1455 C CA . GLU A 1 184 ? 1.364 -8.824 -10.165 1.00 94.38 184 GLU A CA 1
ATOM 1456 C C . GLU A 1 184 ? 0.417 -8.474 -11.319 1.00 94.38 184 GLU A C 1
ATOM 1458 O O . GLU A 1 184 ? 0.873 -8.246 -12.445 1.00 94.38 184 GLU A O 1
ATOM 1463 N N . GLU A 1 185 ? -0.881 -8.338 -11.037 1.00 95.50 185 GLU A N 1
ATOM 1464 C CA . GLU A 1 185 ? -1.882 -7.933 -12.027 1.00 95.50 185 GLU A CA 1
ATOM 1465 C C . GLU A 1 185 ? -1.599 -6.532 -12.582 1.00 95.50 185 GLU A C 1
ATOM 1467 O O . GLU A 1 185 ? -1.535 -6.348 -13.805 1.00 95.50 185 GLU A O 1
ATOM 1472 N N . VAL A 1 186 ? -1.342 -5.562 -11.696 1.00 94.69 186 VAL A N 1
ATOM 1473 C CA . VAL A 1 186 ? -0.990 -4.186 -12.079 1.00 94.69 186 VAL A CA 1
ATOM 1474 C C . VAL A 1 186 ? 0.287 -4.172 -12.922 1.00 94.69 186 VAL A C 1
ATOM 1476 O O . VAL A 1 186 ? 0.321 -3.580 -14.002 1.00 94.69 186 VAL A O 1
ATOM 1479 N N . SER A 1 187 ? 1.334 -4.876 -12.488 1.00 91.69 187 SER A N 1
ATOM 1480 C CA . SER A 1 187 ? 2.617 -4.937 -13.202 1.00 91.69 187 SER A CA 1
ATOM 1481 C C . SER A 1 187 ? 2.453 -5.559 -14.590 1.00 91.69 187 SER A C 1
ATOM 1483 O O . SER A 1 187 ? 3.026 -5.067 -15.566 1.00 91.69 187 SER A O 1
ATOM 1485 N N . ALA A 1 188 ? 1.634 -6.608 -14.711 1.00 91.19 188 ALA A N 1
ATOM 1486 C CA . ALA A 1 188 ? 1.319 -7.230 -15.990 1.00 91.19 188 ALA A CA 1
ATOM 1487 C C . ALA A 1 188 ? 0.573 -6.265 -16.923 1.00 91.19 188 ALA A C 1
ATOM 1489 O O . ALA A 1 188 ? 0.891 -6.191 -18.113 1.00 91.19 188 ALA A O 1
ATOM 1490 N N . GLU A 1 189 ? -0.389 -5.497 -16.408 1.00 92.44 189 GLU A N 1
ATOM 1491 C CA . GLU A 1 189 ? -1.087 -4.471 -17.183 1.00 92.44 189 GLU A CA 1
ATOM 1492 C C . GLU A 1 189 ? -0.126 -3.376 -17.667 1.00 92.44 189 GLU A C 1
ATOM 1494 O O . GLU A 1 189 ? -0.136 -3.011 -18.848 1.00 92.44 189 GLU A O 1
ATOM 1499 N N . ARG A 1 190 ? 0.759 -2.897 -16.787 1.00 91.12 190 ARG A N 1
ATOM 1500 C CA . ARG A 1 190 ? 1.776 -1.890 -17.117 1.00 91.12 190 ARG A CA 1
ATOM 1501 C C . ARG A 1 190 ? 2.745 -2.387 -18.186 1.00 91.12 190 ARG A C 1
ATOM 1503 O O . ARG A 1 190 ? 2.966 -1.688 -19.175 1.00 91.12 190 ARG A O 1
ATOM 1510 N N . LEU A 1 191 ? 3.248 -3.617 -18.067 1.00 88.69 191 LEU A N 1
ATOM 1511 C CA . LEU A 1 191 ? 4.114 -4.222 -19.085 1.00 88.69 191 LEU A CA 1
ATOM 1512 C C . LEU A 1 191 ? 3.405 -4.387 -20.432 1.00 88.69 191 LEU A C 1
ATOM 1514 O O . LEU A 1 191 ? 4.012 -4.125 -21.471 1.00 88.69 191 LEU A O 1
ATOM 1518 N N . ARG A 1 192 ? 2.117 -4.762 -20.446 1.00 89.81 192 ARG A N 1
ATOM 1519 C CA . ARG A 1 192 ? 1.344 -4.882 -21.697 1.00 89.81 192 ARG A CA 1
ATOM 1520 C C . ARG A 1 192 ? 1.293 -3.570 -22.475 1.00 89.81 192 ARG A C 1
ATOM 1522 O O . ARG A 1 192 ? 1.297 -3.612 -23.699 1.00 89.81 192 ARG A O 1
ATOM 1529 N N . ARG A 1 193 ? 1.300 -2.411 -21.807 1.00 88.62 193 ARG A N 1
ATOM 1530 C CA . ARG A 1 193 ? 1.308 -1.097 -22.481 1.00 88.62 193 ARG A CA 1
ATOM 1531 C C . ARG A 1 193 ? 2.607 -0.824 -23.243 1.00 88.62 193 ARG A C 1
ATOM 1533 O O . ARG A 1 193 ? 2.589 -0.052 -24.196 1.00 88.62 193 ARG A O 1
ATOM 1540 N N . ARG A 1 194 ? 3.711 -1.480 -22.865 1.00 87.50 194 ARG A N 1
ATOM 1541 C CA . ARG A 1 194 ? 5.008 -1.370 -23.556 1.00 87.50 194 ARG A CA 1
ATOM 1542 C C . ARG A 1 194 ? 5.068 -2.192 -24.841 1.00 87.50 194 ARG A C 1
ATOM 1544 O O . ARG A 1 194 ? 5.944 -1.962 -25.671 1.00 87.50 194 ARG A O 1
ATOM 1551 N N . ILE A 1 195 ? 4.152 -3.143 -25.032 1.00 90.19 195 ILE A N 1
ATOM 1552 C CA . ILE A 1 195 ? 4.124 -3.993 -26.223 1.00 90.19 195 ILE A CA 1
ATOM 1553 C C . ILE A 1 195 ? 4.011 -3.140 -27.488 1.00 90.19 195 ILE A C 1
ATOM 1555 O O . ILE A 1 195 ? 3.137 -2.288 -27.624 1.00 90.19 195 ILE A O 1
ATOM 1559 N N . GLY A 1 196 ? 4.887 -3.417 -28.452 1.00 88.94 196 GLY A N 1
ATOM 1560 C CA . GLY A 1 196 ? 4.911 -2.750 -29.745 1.00 88.94 196 GLY A CA 1
ATOM 1561 C C . GLY A 1 196 ? 5.587 -1.382 -29.739 1.00 88.94 196 GLY A C 1
ATOM 1562 O O . GLY A 1 196 ? 5.786 -0.845 -30.830 1.00 88.94 196 GLY A O 1
ATOM 1563 N N . GLN A 1 197 ? 5.963 -0.856 -28.569 1.00 89.31 197 GLN A N 1
ATOM 1564 C CA . GLN A 1 197 ? 6.766 0.355 -28.442 1.00 89.31 197 GLN A CA 1
ATOM 1565 C C . GLN A 1 197 ? 8.240 0.050 -28.722 1.00 89.31 197 GLN A C 1
ATOM 1567 O O . GLN A 1 197 ? 8.722 -1.059 -28.471 1.00 89.31 197 GLN A O 1
ATOM 1572 N N . THR A 1 198 ? 8.947 1.050 -29.242 1.00 91.06 198 THR A N 1
ATOM 1573 C CA . THR A 1 198 ? 10.406 1.033 -29.363 1.00 91.06 198 THR A CA 1
ATOM 1574 C C . THR A 1 198 ? 10.990 1.820 -28.198 1.00 91.06 198 THR A C 1
ATOM 1576 O O . THR A 1 198 ? 10.558 2.946 -27.955 1.00 91.06 198 THR A O 1
ATOM 1579 N N . CYS A 1 199 ? 11.949 1.245 -27.478 1.00 90.31 199 CYS A N 1
ATOM 1580 C CA . CYS A 1 199 ? 12.663 1.921 -26.401 1.00 90.31 199 CYS A CA 1
ATOM 1581 C C . CYS A 1 199 ? 14.175 1.771 -26.569 1.00 90.31 199 CYS A C 1
ATOM 1583 O O . CYS A 1 199 ? 14.655 0.704 -26.954 1.00 90.31 199 CYS A O 1
ATOM 1585 N N . ALA A 1 200 ? 14.910 2.823 -26.217 1.00 93.25 200 ALA A N 1
ATOM 1586 C CA . ALA A 1 200 ? 16.358 2.769 -26.111 1.00 93.25 200 ALA A CA 1
ATOM 1587 C C . ALA A 1 200 ? 16.757 1.936 -24.886 1.00 93.25 200 ALA A C 1
ATOM 1589 O O . ALA A 1 200 ? 16.244 2.150 -23.780 1.00 93.25 200 ALA A O 1
ATOM 1590 N N . VAL A 1 201 ? 17.677 0.996 -25.081 1.00 94.38 201 VAL A N 1
ATOM 1591 C CA . VAL A 1 201 ? 18.231 0.151 -24.021 1.00 94.38 201 VAL A CA 1
ATOM 1592 C C . VAL A 1 201 ? 19.750 0.222 -24.017 1.00 94.38 201 VAL A C 1
ATOM 1594 O O . VAL A 1 201 ? 20.379 0.317 -25.070 1.00 94.38 201 VAL A O 1
ATOM 1597 N N . LEU A 1 202 ? 20.329 0.182 -22.821 1.00 95.56 202 LEU A N 1
ATOM 1598 C CA . LEU A 1 202 ? 21.757 0.022 -22.596 1.00 95.56 202 LEU A CA 1
ATOM 1599 C C . LEU A 1 202 ? 22.079 -1.467 -22.526 1.00 95.56 202 LEU A C 1
ATOM 1601 O O . LEU A 1 202 ? 21.487 -2.185 -21.722 1.00 95.56 202 LEU A O 1
ATOM 1605 N N . VAL A 1 203 ? 23.022 -1.908 -23.347 1.00 94.62 203 VAL A N 1
ATOM 1606 C CA . VAL A 1 203 ? 23.503 -3.289 -23.366 1.00 94.62 203 VAL A CA 1
ATOM 1607 C C . VAL A 1 203 ? 24.455 -3.507 -22.196 1.00 94.62 203 VAL A C 1
ATOM 1609 O O . VAL A 1 203 ? 25.465 -2.813 -22.086 1.00 94.62 203 VAL A O 1
ATOM 1612 N N . ASP A 1 204 ? 24.154 -4.484 -21.345 1.00 93.25 204 ASP A N 1
ATOM 1613 C CA .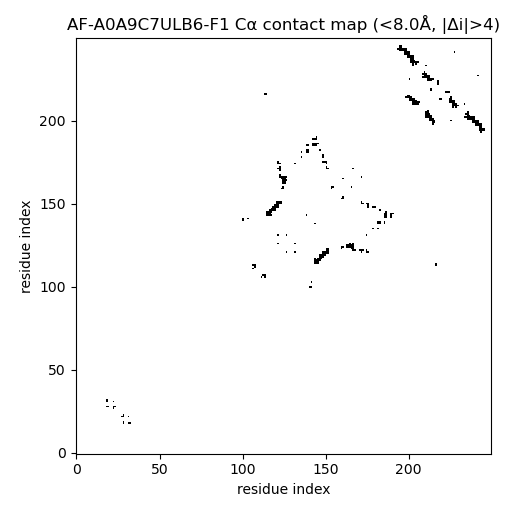 ASP A 1 204 ? 24.974 -4.810 -20.177 1.00 93.25 204 ASP A CA 1
ATOM 1614 C C . ASP A 1 204 ? 25.929 -5.980 -20.459 1.00 93.25 204 ASP A C 1
ATOM 1616 O O . ASP A 1 204 ? 27.119 -5.882 -20.162 1.00 93.25 204 ASP A O 1
ATOM 1620 N N . ALA A 1 205 ? 25.435 -7.094 -21.015 1.00 92.56 205 ALA A N 1
ATOM 1621 C CA . ALA A 1 205 ? 26.237 -8.308 -21.202 1.00 92.56 205 ALA A CA 1
ATOM 1622 C C . ALA A 1 205 ? 25.638 -9.288 -22.223 1.00 92.56 205 ALA A C 1
ATOM 1624 O O . ALA A 1 205 ? 24.437 -9.284 -22.481 1.00 92.56 205 ALA A O 1
ATOM 1625 N N . HIS A 1 206 ? 26.465 -10.200 -22.738 1.00 91.19 206 HIS A N 1
ATOM 1626 C CA . HIS A 1 206 ? 25.995 -11.386 -23.459 1.00 91.19 206 HIS A CA 1
ATOM 1627 C C . HIS A 1 206 ? 25.718 -12.532 -2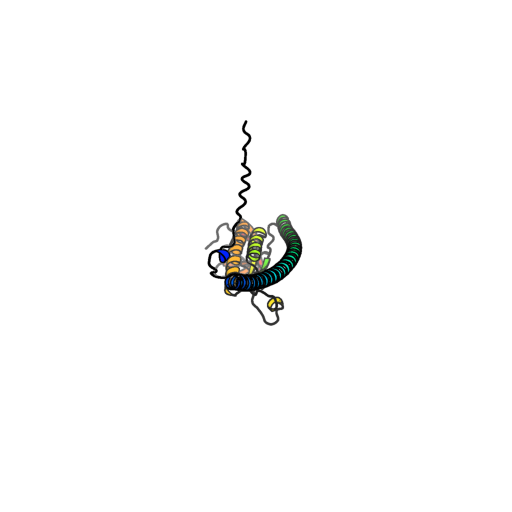2.486 1.00 91.19 206 HIS A C 1
ATOM 1629 O O . HIS A 1 206 ? 26.450 -12.731 -21.517 1.00 91.19 206 HIS A O 1
ATOM 1635 N N . SER A 1 207 ? 24.687 -13.318 -22.776 1.00 88.94 207 SER A N 1
ATOM 1636 C CA . SER A 1 207 ? 24.329 -14.519 -22.026 1.00 88.94 207 SER A CA 1
ATOM 1637 C C . SER A 1 207 ? 23.895 -15.641 -22.970 1.00 88.94 207 SER A C 1
ATOM 1639 O O . SER A 1 207 ? 23.670 -15.411 -24.158 1.00 88.94 207 SER A O 1
ATOM 1641 N N . GLU A 1 208 ? 23.745 -16.857 -22.444 1.00 84.81 208 GLU A N 1
ATOM 1642 C CA . GLU A 1 208 ? 23.271 -18.011 -23.223 1.00 84.81 208 GLU A CA 1
ATOM 1643 C C . GLU A 1 208 ? 21.855 -17.813 -23.788 1.00 84.81 208 GLU A C 1
ATOM 1645 O O . GLU A 1 208 ? 21.525 -18.372 -24.831 1.00 84.81 208 GLU A O 1
ATOM 1650 N N . SER A 1 209 ? 21.023 -17.003 -23.125 1.00 83.62 209 SER A N 1
ATOM 1651 C CA . SER A 1 209 ? 19.656 -16.706 -23.561 1.00 83.62 209 SER A CA 1
ATOM 1652 C C . SER A 1 209 ? 19.566 -15.529 -24.536 1.00 83.62 209 SER A C 1
ATOM 1654 O O . SER A 1 209 ? 18.508 -15.323 -25.123 1.00 83.62 209 SER A O 1
ATOM 1656 N N . GLY A 1 210 ? 20.644 -14.768 -24.740 1.00 88.81 210 GLY A N 1
ATOM 1657 C CA . GLY A 1 210 ? 20.669 -13.581 -25.595 1.00 88.81 210 GLY A CA 1
ATOM 1658 C C . GLY A 1 210 ? 21.466 -12.430 -24.985 1.00 88.81 210 GLY A C 1
ATOM 1659 O O . GLY A 1 210 ? 22.194 -12.593 -24.002 1.00 88.81 210 GLY A O 1
ATOM 1660 N N . VAL A 1 211 ? 21.328 -11.245 -25.572 1.00 92.19 211 VAL A N 1
ATOM 1661 C CA . VAL A 1 211 ? 21.974 -10.022 -25.087 1.00 92.19 211 VAL A CA 1
ATOM 1662 C C . VAL A 1 211 ? 21.110 -9.393 -23.994 1.00 92.19 211 VAL A C 1
ATOM 1664 O O . VAL A 1 211 ? 19.945 -9.070 -24.222 1.00 92.19 211 VAL A O 1
ATOM 1667 N N . LEU A 1 212 ? 21.681 -9.237 -22.803 1.00 92.69 212 LEU A N 1
ATOM 1668 C CA . LEU A 1 212 ? 21.052 -8.602 -21.651 1.00 92.69 212 LEU A CA 1
ATOM 1669 C C . LEU A 1 212 ? 21.209 -7.088 -21.748 1.00 92.69 212 LEU A C 1
ATOM 1671 O O . LEU A 1 212 ? 22.311 -6.572 -21.947 1.00 92.69 212 LEU A O 1
ATOM 1675 N N . ALA A 1 213 ? 20.101 -6.384 -21.577 1.00 93.69 213 ALA A N 1
ATOM 1676 C CA . ALA A 1 213 ? 20.036 -4.939 -21.634 1.00 93.69 213 ALA A CA 1
ATOM 1677 C C . ALA A 1 213 ? 19.020 -4.390 -20.625 1.00 93.69 213 ALA A C 1
ATOM 1679 O O . ALA A 1 213 ? 18.172 -5.114 -20.095 1.00 93.69 213 ALA A O 1
ATOM 1680 N N . ARG A 1 214 ? 19.065 -3.082 -20.385 1.00 94.25 214 ARG A N 1
ATOM 1681 C CA . ARG A 1 214 ? 18.107 -2.362 -19.535 1.00 94.25 214 ARG A CA 1
ATOM 1682 C C . ARG A 1 214 ? 17.631 -1.101 -20.228 1.00 94.25 214 ARG A C 1
ATOM 1684 O O . ARG A 1 214 ? 18.432 -0.384 -20.824 1.00 94.25 214 ARG A O 1
ATOM 1691 N N . SER A 1 215 ? 16.336 -0.807 -20.151 1.00 92.00 215 SER A N 1
ATOM 1692 C CA . SER A 1 215 ? 15.842 0.507 -20.568 1.00 92.00 215 SER A CA 1
ATOM 1693 C C . SER A 1 215 ? 16.049 1.522 -19.448 1.00 92.00 215 SER A C 1
ATOM 1695 O O . SER A 1 215 ? 16.460 1.182 -18.339 1.00 92.00 215 SER A O 1
ATOM 1697 N N . THR A 1 216 ? 15.709 2.779 -19.718 1.00 89.69 216 THR A N 1
ATOM 1698 C CA . THR A 1 216 ? 15.657 3.835 -18.694 1.00 89.69 216 THR A CA 1
ATOM 1699 C C . THR A 1 216 ? 14.719 3.499 -17.539 1.00 89.69 216 THR A C 1
ATOM 1701 O O . THR A 1 216 ? 14.870 4.039 -16.446 1.00 89.69 216 THR A O 1
ATOM 1704 N N . GLY A 1 217 ? 13.763 2.600 -17.778 1.00 88.38 217 GLY A N 1
ATOM 1705 C CA . GLY A 1 217 ? 12.910 2.068 -16.746 1.00 88.38 217 GLY A CA 1
ATOM 1706 C C . GLY A 1 217 ? 13.693 1.246 -15.732 1.00 88.38 217 GLY A C 1
ATOM 1707 O O . GLY A 1 217 ? 13.425 1.406 -14.558 1.00 88.38 217 GLY A O 1
ATOM 1708 N N . GLU A 1 218 ? 14.562 0.311 -16.126 1.00 90.62 218 GLU A N 1
ATOM 1709 C CA . GLU A 1 218 ? 15.103 -0.756 -15.258 1.00 90.62 218 GLU A CA 1
ATOM 1710 C C . GLU A 1 218 ? 16.348 -0.343 -14.452 1.00 90.62 218 GLU A C 1
ATOM 1712 O O . GLU A 1 218 ? 17.409 -0.031 -15.005 1.00 90.62 218 GLU A O 1
ATOM 1717 N N . SER A 1 219 ? 16.248 -0.431 -13.121 1.00 89.38 219 SER A N 1
ATOM 1718 C CA . SER A 1 219 ? 17.398 -0.293 -12.228 1.00 89.38 219 SER A CA 1
ATOM 1719 C C . SER A 1 219 ? 18.260 -1.562 -12.259 1.00 89.38 219 SER A C 1
ATOM 1721 O O . SER A 1 219 ? 17.710 -2.665 -12.242 1.00 89.38 219 SER A O 1
ATOM 1723 N N . PRO A 1 220 ? 19.602 -1.443 -12.261 1.00 87.44 220 PRO A N 1
ATOM 1724 C CA . PRO A 1 220 ? 20.483 -2.607 -12.191 1.00 87.44 220 PRO A CA 1
ATOM 1725 C C . PRO A 1 220 ? 20.241 -3.399 -10.899 1.00 87.44 220 PRO A C 1
ATOM 1727 O O . PRO A 1 220 ? 19.903 -2.805 -9.876 1.00 87.44 220 PRO A O 1
ATOM 1730 N N . GLU A 1 221 ? 20.404 -4.726 -10.971 1.00 84.19 221 GLU A N 1
ATOM 1731 C CA . GLU A 1 221 ? 20.325 -5.717 -9.871 1.00 84.19 221 GLU A CA 1
ATOM 1732 C C . GLU A 1 221 ? 18.968 -5.875 -9.169 1.00 84.19 221 GLU A C 1
ATOM 1734 O O . GLU A 1 221 ? 18.706 -6.906 -8.556 1.00 84.19 221 GLU A O 1
ATOM 1739 N N . ILE A 1 222 ? 18.106 -4.867 -9.253 1.00 85.81 222 ILE A N 1
ATOM 1740 C CA . ILE A 1 222 ? 16.852 -4.798 -8.506 1.00 85.81 222 ILE A CA 1
ATOM 1741 C C . ILE A 1 222 ? 15.659 -5.138 -9.404 1.00 85.81 222 ILE A C 1
ATOM 1743 O O . ILE A 1 222 ? 14.689 -5.739 -8.942 1.00 85.81 222 ILE A O 1
ATOM 1747 N N . ASP A 1 223 ? 15.709 -4.723 -10.670 1.00 88.69 223 ASP A N 1
ATOM 1748 C CA . ASP A 1 223 ? 14.610 -4.889 -11.618 1.00 88.69 223 ASP A CA 1
ATOM 1749 C C . ASP A 1 223 ? 14.874 -5.995 -12.636 1.00 88.69 223 ASP A C 1
ATOM 1751 O O . ASP A 1 223 ? 15.958 -6.571 -12.714 1.00 88.69 223 ASP A O 1
ATOM 1755 N N . GLY A 1 224 ? 13.845 -6.298 -13.429 1.00 86.00 224 GLY A N 1
ATOM 1756 C CA . GLY A 1 224 ? 13.977 -7.211 -14.556 1.00 86.00 224 GLY A CA 1
ATOM 1757 C C . GLY A 1 224 ? 14.962 -6.707 -15.614 1.00 86.00 224 GLY A C 1
ATOM 1758 O O . GLY A 1 224 ? 15.394 -5.556 -15.610 1.00 86.00 224 GLY A O 1
ATOM 1759 N N . VAL A 1 225 ? 15.272 -7.584 -16.563 1.00 90.44 225 VAL A N 1
ATOM 1760 C CA . VAL A 1 225 ? 16.156 -7.300 -17.698 1.00 90.44 225 VAL A CA 1
ATOM 1761 C C . VAL A 1 225 ? 15.387 -7.392 -19.013 1.00 90.44 225 VAL A C 1
ATOM 1763 O O . VAL A 1 225 ? 14.414 -8.139 -19.134 1.00 90.44 225 VAL A O 1
ATOM 1766 N N . VAL A 1 226 ? 15.831 -6.635 -20.010 1.00 90.19 226 VAL A N 1
ATOM 1767 C CA . VAL A 1 226 ? 15.409 -6.783 -21.403 1.00 90.19 226 VAL A CA 1
ATOM 1768 C C . VAL A 1 226 ? 16.362 -7.773 -22.062 1.00 90.19 226 VAL A C 1
ATOM 1770 O O . VAL A 1 226 ? 17.575 -7.598 -21.997 1.00 90.19 226 VAL A O 1
ATOM 1773 N N . ILE A 1 227 ? 15.820 -8.816 -22.688 1.00 90.88 227 ILE A N 1
ATOM 1774 C CA . ILE A 1 227 ? 16.613 -9.820 -23.405 1.00 90.88 227 ILE A CA 1
ATOM 1775 C C . ILE A 1 227 ? 16.399 -9.615 -24.903 1.00 90.88 227 ILE A C 1
ATOM 1777 O O . ILE A 1 227 ? 15.263 -9.618 -25.381 1.00 90.88 227 ILE A O 1
ATOM 1781 N N . ILE A 1 228 ? 17.492 -9.410 -25.633 1.00 90.12 228 ILE A N 1
ATOM 1782 C CA . ILE A 1 228 ? 17.507 -9.239 -27.085 1.00 90.12 228 ILE A CA 1
ATOM 1783 C C . ILE A 1 228 ? 18.037 -10.538 -27.698 1.00 90.12 228 ILE A C 1
ATOM 1785 O O . ILE A 1 228 ? 19.184 -10.918 -27.462 1.00 90.12 228 ILE A O 1
ATOM 1789 N N . HIS A 1 229 ? 17.198 -11.224 -28.474 1.00 85.94 229 HIS A N 1
ATOM 1790 C CA . HIS A 1 229 ? 17.569 -12.481 -29.137 1.00 85.94 229 HIS A CA 1
ATOM 1791 C C . HIS A 1 229 ? 18.174 -12.268 -30.533 1.00 85.94 229 HIS A C 1
ATOM 1793 O O . HIS A 1 229 ? 19.009 -13.059 -30.962 1.00 85.94 229 HIS A O 1
ATOM 1799 N N . ASP A 1 230 ? 17.792 -11.184 -31.216 1.00 75.31 230 ASP A N 1
ATOM 1800 C CA . ASP A 1 230 ? 18.198 -10.892 -32.592 1.00 75.31 230 ASP A CA 1
ATOM 1801 C C . ASP A 1 230 ? 19.093 -9.641 -32.643 1.00 75.31 230 ASP A C 1
ATOM 1803 O O . ASP A 1 230 ? 18.663 -8.542 -32.289 1.00 75.31 230 ASP A O 1
ATOM 1807 N N . GLY A 1 231 ? 20.336 -9.795 -33.106 1.00 66.81 231 GLY A N 1
ATOM 1808 C CA . GLY A 1 231 ? 21.295 -8.698 -33.272 1.00 66.81 231 GLY A CA 1
ATOM 1809 C C . GLY A 1 231 ? 22.709 -9.236 -33.466 1.00 66.81 231 GLY A C 1
ATOM 1810 O O . GLY A 1 231 ? 23.289 -9.777 -32.533 1.00 66.81 231 GLY A O 1
ATOM 1811 N N . VAL A 1 232 ? 23.242 -9.145 -34.688 1.00 59.97 232 VAL A N 1
ATOM 1812 C CA . VAL A 1 232 ? 24.484 -9.855 -35.056 1.00 59.97 232 VAL A CA 1
ATOM 1813 C C . VAL A 1 232 ? 25.754 -9.130 -34.584 1.00 59.97 232 VAL A C 1
ATOM 1815 O O . VAL A 1 232 ? 26.780 -9.777 -34.463 1.00 59.97 232 VAL A O 1
ATOM 1818 N N . ASP A 1 233 ? 25.681 -7.850 -34.208 1.00 80.31 233 ASP A N 1
ATOM 1819 C CA . ASP A 1 233 ? 26.837 -7.062 -33.747 1.00 80.31 233 ASP A CA 1
ATOM 1820 C C . ASP A 1 233 ? 26.405 -6.035 -32.680 1.00 80.31 233 ASP A C 1
ATOM 1822 O O . ASP A 1 233 ? 26.303 -4.838 -32.954 1.00 80.31 233 ASP A O 1
ATOM 1826 N N . ILE A 1 234 ? 26.074 -6.499 -31.472 1.00 89.75 234 ILE A N 1
ATOM 1827 C CA . ILE A 1 234 ? 25.719 -5.635 -30.335 1.00 89.75 234 ILE A CA 1
ATOM 1828 C C . ILE A 1 234 ? 26.731 -5.881 -29.221 1.00 89.75 234 ILE A C 1
ATOM 1830 O O . ILE A 1 234 ? 26.846 -7.011 -28.770 1.00 89.75 234 ILE A O 1
ATOM 1834 N N . GLU A 1 235 ? 27.417 -4.837 -28.761 1.00 92.12 235 GLU A N 1
ATOM 1835 C CA . GLU A 1 235 ? 28.450 -4.929 -27.721 1.00 92.12 235 GLU A CA 1
ATOM 1836 C C . GLU A 1 235 ? 28.000 -4.267 -26.404 1.00 92.12 235 GLU A C 1
ATOM 1838 O O . GLU A 1 235 ? 27.267 -3.269 -26.428 1.00 92.12 235 GLU A O 1
ATOM 1843 N N . PRO A 1 236 ? 28.474 -4.748 -25.238 1.00 94.19 236 PRO A N 1
ATOM 1844 C CA . PRO A 1 236 ? 28.257 -4.089 -23.952 1.00 94.19 236 PRO A CA 1
ATOM 1845 C C . PRO A 1 236 ? 28.641 -2.605 -23.948 1.00 94.19 236 PRO A C 1
ATOM 1847 O O . PRO A 1 236 ? 29.668 -2.197 -24.491 1.00 94.19 236 PRO A O 1
ATOM 1850 N N . GLY A 1 237 ? 27.815 -1.784 -23.298 1.00 94.44 237 GLY A N 1
ATOM 1851 C CA . GLY A 1 237 ? 27.974 -0.331 -23.227 1.00 94.44 237 GLY A CA 1
ATOM 1852 C C . GLY A 1 237 ? 27.352 0.440 -24.396 1.00 94.44 237 GLY A C 1
ATOM 1853 O O . GLY A 1 237 ? 27.327 1.672 -24.360 1.00 94.44 237 GLY A O 1
ATOM 1854 N N . GLN A 1 238 ? 26.826 -0.245 -25.415 1.00 94.50 238 GLN A N 1
ATOM 1855 C CA . GLN A 1 238 ? 26.100 0.398 -26.507 1.00 94.50 238 GLN A CA 1
ATOM 1856 C C . GLN A 1 238 ? 24.647 0.696 -26.125 1.00 94.50 238 GLN A C 1
ATOM 1858 O O . GLN A 1 238 ? 24.002 -0.068 -25.405 1.00 94.50 238 GLN A O 1
ATOM 1863 N N . PHE A 1 239 ? 24.123 1.802 -26.656 1.00 94.56 239 PHE A N 1
ATOM 1864 C CA . PHE A 1 239 ? 22.690 2.077 -26.663 1.00 94.56 239 PHE A CA 1
ATOM 1865 C C . PHE A 1 239 ? 22.090 1.613 -27.985 1.00 94.56 239 PHE A C 1
ATOM 1867 O O . PHE A 1 239 ? 22.568 2.003 -29.051 1.00 94.56 239 PHE A O 1
ATOM 1874 N N . VAL A 1 240 ? 21.034 0.809 -27.908 1.00 93.44 240 VAL A N 1
ATOM 1875 C CA . VAL A 1 240 ? 20.314 0.293 -29.076 1.00 93.44 240 VAL A CA 1
ATOM 1876 C C . VAL A 1 240 ? 18.813 0.491 -28.905 1.00 93.44 240 VAL A C 1
ATOM 1878 O O . VAL A 1 240 ? 18.281 0.379 -27.802 1.00 93.44 240 VAL A O 1
ATOM 1881 N N . ASP A 1 241 ? 18.122 0.781 -30.003 1.00 93.06 241 ASP A N 1
ATOM 1882 C CA . ASP A 1 241 ? 16.665 0.867 -30.016 1.00 93.06 241 ASP A CA 1
ATOM 1883 C C . ASP A 1 241 ? 16.072 -0.520 -30.247 1.00 93.06 241 ASP A C 1
ATOM 1885 O O . ASP A 1 241 ? 16.299 -1.147 -31.284 1.00 93.06 241 ASP A O 1
ATOM 1889 N N . VAL A 1 242 ? 15.278 -0.995 -29.289 1.00 91.06 242 VAL A N 1
ATOM 1890 C CA . VAL A 1 242 ? 14.626 -2.306 -29.3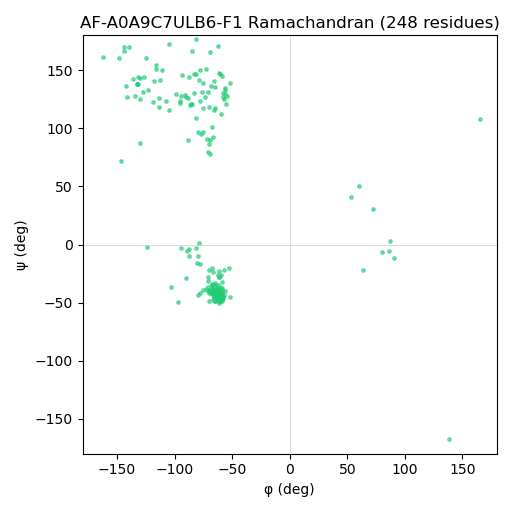62 1.00 91.06 242 VAL A CA 1
ATOM 1891 C C . VAL A 1 242 ? 13.121 -2.154 -29.351 1.00 91.06 242 VAL A C 1
ATOM 1893 O O . VAL A 1 242 ? 12.560 -1.330 -28.628 1.00 91.06 242 VAL A O 1
ATOM 1896 N N . ARG A 1 243 ? 12.445 -2.973 -30.155 1.00 90.81 243 ARG A N 1
ATOM 1897 C CA . ARG A 1 243 ? 10.987 -3.038 -30.172 1.00 90.81 243 ARG A CA 1
ATOM 1898 C C . ARG A 1 243 ? 10.512 -4.172 -29.279 1.00 90.81 243 ARG A C 1
ATOM 1900 O O . ARG A 1 243 ? 10.858 -5.324 -29.522 1.00 90.81 243 ARG A O 1
ATOM 1907 N N . ILE A 1 244 ? 9.664 -3.862 -28.302 1.00 88.81 244 ILE A N 1
ATOM 1908 C CA . ILE A 1 244 ? 9.089 -4.879 -27.418 1.00 88.81 244 ILE A CA 1
ATOM 1909 C C . ILE A 1 244 ? 8.082 -5.729 -28.216 1.00 88.81 244 ILE A C 1
ATOM 1911 O O . ILE A 1 244 ? 7.094 -5.183 -28.727 1.00 88.81 244 ILE A O 1
ATOM 1915 N N . PRO A 1 245 ? 8.296 -7.050 -28.361 1.00 82.00 245 PRO A N 1
ATOM 1916 C CA . PRO A 1 245 ? 7.409 -7.903 -29.142 1.00 82.00 245 PRO A CA 1
ATOM 1917 C C . PRO A 1 245 ? 6.075 -8.130 -28.419 1.00 82.00 245 PRO A C 1
ATOM 1919 O O . PRO A 1 245 ? 5.996 -8.143 -27.194 1.00 82.00 245 PRO A O 1
ATOM 1922 N N . GLY A 1 246 ? 5.002 -8.354 -29.182 1.00 71.62 246 GLY A N 1
ATOM 1923 C CA . GLY A 1 246 ? 3.664 -8.597 -28.620 1.00 71.62 246 GLY A CA 1
ATOM 1924 C C . GLY A 1 246 ? 3.406 -9.998 -28.081 1.00 71.62 246 GLY A C 1
ATOM 1925 O O . GLY A 1 246 ? 2.308 -10.273 -27.605 1.00 71.62 246 GLY A O 1
ATOM 1926 N N . LYS A 1 247 ? 4.401 -10.883 -28.138 1.00 59.25 247 LYS A N 1
ATOM 1927 C CA . LYS A 1 247 ? 4.367 -12.192 -27.489 1.00 59.25 247 LYS A CA 1
ATOM 1928 C C . LYS A 1 247 ? 5.617 -12.329 -26.638 1.00 59.25 247 LYS A C 1
ATOM 1930 O O . LYS A 1 247 ? 6.714 -12.086 -27.133 1.00 59.25 247 LYS A O 1
ATOM 1935 N N . ARG A 1 248 ? 5.434 -12.747 -25.383 1.00 55.00 248 ARG A N 1
ATOM 1936 C CA . ARG A 1 248 ? 6.528 -13.241 -24.547 1.00 55.00 248 ARG A CA 1
ATOM 1937 C C . ARG A 1 248 ? 7.114 -14.451 -25.273 1.00 55.00 248 ARG A C 1
ATOM 1939 O O . ARG A 1 248 ? 6.395 -15.427 -25.486 1.00 55.00 248 ARG A O 1
ATOM 1946 N N . GLN A 1 249 ? 8.346 -14.329 -25.758 1.00 49.34 249 GLN A N 1
ATOM 1947 C CA . GLN A 1 249 ? 9.063 -15.484 -26.281 1.00 49.34 249 GLN A CA 1
ATOM 1948 C C . GLN A 1 249 ? 9.387 -16.404 -25.090 1.00 49.34 249 GLN A C 1
ATOM 1950 O O . GLN A 1 249 ? 9.647 -15.881 -24.001 1.00 49.34 249 GLN A O 1
ATOM 1955 N N . PRO A 1 250 ? 9.192 -17.725 -25.253 1.00 46.03 250 PRO A N 1
ATOM 1956 C CA . PRO A 1 250 ? 9.340 -18.700 -24.177 1.00 46.03 250 PRO A CA 1
ATOM 1957 C C . PRO A 1 250 ? 10.764 -18.747 -23.623 1.00 46.03 250 PRO A C 1
ATOM 1959 O O . PRO A 1 250 ? 11.708 -18.554 -24.420 1.00 46.03 250 PRO A O 1
#

Secondary structure (DSSP, 8-state):
-----------------GGGGS-SSHHHHHHHHHHHHHHHHHHHHHHHHHHHHHHHHHHHHHHHHHHHHHHHHHHHHHHHHHHHHHHHHHHHHHHHHHHHHHHHHHHHHH-TT---EEEEEES-TT--HHHHHHHHHHHHHHT-SEEEEEE----TT-GGGGSSSPPPHHHHHHHHHHHHHHHHHHHHHHHHHHTT-EEEEEEEEEETTEEEEEETTPPTTTS--EEE---SS--TT-EEEEEPPSS---